Protein AF-A0A2V2FD39-F1 (afdb_monomer_lite)

Radius of gyration: 28.32 Å; chains: 1; bounding box: 74×67×82 Å

pLDDT: mean 80.87, std 24.79, range [27.5, 98.31]

Secondary structure (DSSP, 8-state):
----------------------------------------------------------S-EEEEEEEE-SSEEEEEEEEE-S-HHHHHHHHHHHHHHHHHHS--HHHHHHTT-EEEEEEEEEEEEE-SSEEEEEEEEEEEEE-TT--EEEEEEEEEEEEETTTTEEP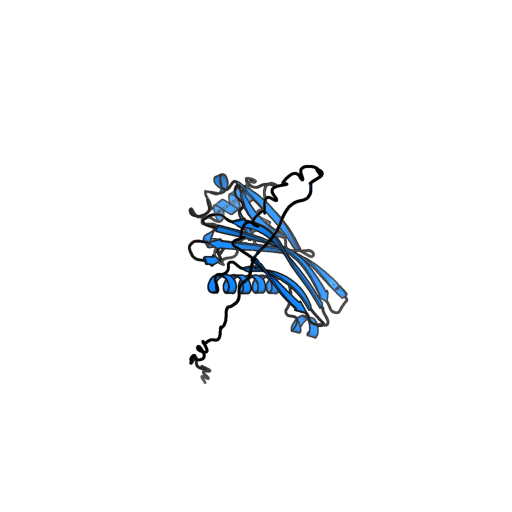PHHHHBS-HHHHHHHHHHT-SBS-PPPGGGGTT-BGGGTB--EEEE-SSEEEEEEEE-SSEEEEEEEEEETTTTTTTB-GGG-

Foldseek 3Di:
DDDDDDDDDDDDDDDDDDDDDDDDDDDDDDDDDDDDDDDDDDDDDPPPPPPPPPPPPPQWDWDWDFDDDPAETEIETFIGRPDPVLSVVSVVVVVVLVCVQDPDSVVCVVQQKHKYYYKYWDDWADDPFKTKTKIKDKMWIAGNVRDIQMEMRIAMWMATPVVSDTDAPVQWWVDVVVVLCCQQVFLWPPGHDDSVLCVQADVVVSRAFHWGDHPFWIKGWGWDDDSYIDIDIIIHGQVVCVVTTDPSRD

Sequence (250 aa):
MKKTIAFLLALALAAALCACKKRPAETSDSTPSGTVVTEPTAPATSDTSATTEVPAVRDYDIVQRTEKSAALDAAYGILALGDAKTDAALEAYADEMFASYVPNASSLADEGGSATYAAQLAEIYTDEKLVSASFVGIYTITNEDGRETRGEVYYTVNVDRASGRLLSGGDIVTDFDALAAALTGGSFKPGALRADDLAQYRPEYDMYPYFRFDKENFYVGINFPGVTETNAEYAISRADAADFLAEAYR

Structure (mmCIF, N/CA/C/O backbone):
data_AF-A0A2V2FD39-F1
#
_entry.id   AF-A0A2V2FD39-F1
#
loop_
_atom_site.group_PDB
_atom_site.id
_atom_site.type_symbol
_atom_site.label_atom_id
_atom_site.label_alt_id
_atom_site.label_comp_id
_atom_site.label_asym_id
_atom_site.label_entity_id
_atom_site.label_seq_id
_atom_site.pdbx_PDB_ins_code
_atom_site.Cartn_x
_atom_site.Cartn_y
_atom_site.Cartn_z
_atom_site.occupancy
_atom_site.B_iso_or_equiv
_atom_site.auth_seq_id
_atom_site.auth_comp_id
_atom_site.auth_asym_id
_atom_site.auth_atom_id
_atom_site.pdbx_PDB_model_num
ATOM 1 N N . MET A 1 1 ? -4.258 -41.928 -17.850 1.00 34.50 1 MET A N 1
ATOM 2 C CA . MET A 1 1 ? -3.168 -42.581 -17.092 1.00 34.50 1 MET A CA 1
ATOM 3 C C . MET A 1 1 ? -2.676 -41.601 -16.038 1.00 34.50 1 MET A C 1
ATOM 5 O O . MET A 1 1 ? -2.277 -40.506 -16.398 1.00 34.50 1 MET A O 1
ATOM 9 N N . LYS A 1 2 ? -2.811 -41.959 -14.756 1.00 31.52 2 LYS A N 1
ATOM 10 C CA . LYS A 1 2 ? -2.424 -41.154 -13.586 1.00 31.52 2 LYS A CA 1
ATOM 11 C C . LYS A 1 2 ? -0.909 -41.267 -13.368 1.00 31.52 2 LYS A C 1
ATOM 13 O O . LYS A 1 2 ? -0.405 -42.387 -13.400 1.00 31.52 2 LYS A O 1
ATOM 18 N N . LYS A 1 3 ? -0.206 -40.163 -13.102 1.00 36.84 3 LYS A N 1
ATOM 19 C CA . LYS A 1 3 ? 1.127 -40.191 -12.478 1.00 36.84 3 LYS A CA 1
ATOM 20 C C . LYS A 1 3 ? 1.193 -39.148 -11.366 1.00 36.84 3 LYS A C 1
ATOM 22 O O . LYS A 1 3 ? 1.266 -37.953 -11.606 1.00 36.84 3 LYS A O 1
ATOM 27 N N . THR A 1 4 ? 1.082 -39.675 -10.159 1.00 40.62 4 THR A N 1
ATOM 28 C CA . THR A 1 4 ? 1.326 -39.078 -8.848 1.00 40.62 4 THR A CA 1
ATOM 29 C C . THR A 1 4 ? 2.816 -38.810 -8.648 1.00 40.62 4 THR A C 1
ATOM 31 O O . THR A 1 4 ? 3.616 -39.720 -8.864 1.00 40.62 4 THR A O 1
ATOM 34 N N . ILE A 1 5 ? 3.179 -37.623 -8.161 1.00 43.75 5 ILE A N 1
ATOM 35 C CA . ILE A 1 5 ? 4.472 -37.384 -7.508 1.00 43.75 5 ILE A CA 1
ATOM 36 C C . ILE A 1 5 ? 4.172 -36.781 -6.139 1.00 43.75 5 ILE A C 1
ATOM 38 O O . ILE A 1 5 ? 3.793 -35.623 -6.018 1.00 43.75 5 ILE A O 1
ATOM 42 N N . ALA A 1 6 ? 4.298 -37.627 -5.123 1.00 38.31 6 ALA A N 1
ATOM 43 C CA . ALA A 1 6 ? 4.453 -37.248 -3.732 1.00 38.31 6 ALA A CA 1
ATOM 44 C C . ALA A 1 6 ? 5.929 -37.479 -3.397 1.00 38.31 6 ALA A C 1
ATOM 46 O O . ALA A 1 6 ? 6.437 -38.571 -3.662 1.00 38.31 6 ALA A O 1
ATOM 47 N N . PHE A 1 7 ? 6.614 -36.485 -2.836 1.00 34.47 7 PHE A N 1
ATOM 48 C CA . PHE A 1 7 ? 7.890 -36.715 -2.167 1.00 34.47 7 PHE A CA 1
ATOM 49 C C . PHE A 1 7 ? 7.832 -36.176 -0.744 1.00 34.47 7 PHE A C 1
ATOM 51 O O . PHE A 1 7 ? 7.273 -35.118 -0.472 1.00 34.47 7 PHE A O 1
ATOM 58 N N . LEU A 1 8 ? 8.313 -37.032 0.148 1.00 34.09 8 LEU A N 1
ATOM 59 C CA . LEU A 1 8 ? 8.013 -37.101 1.564 1.00 34.09 8 LEU A CA 1
ATOM 60 C C . LEU A 1 8 ? 8.844 -36.137 2.409 1.00 34.09 8 LEU A C 1
ATOM 62 O O . LEU A 1 8 ? 10.045 -35.973 2.223 1.00 34.09 8 LEU A O 1
ATOM 66 N N . LEU A 1 9 ? 8.144 -35.619 3.411 1.00 27.50 9 LEU A N 1
ATOM 67 C CA . LEU A 1 9 ? 8.585 -35.025 4.664 1.00 27.50 9 LEU A CA 1
ATOM 68 C C . LEU A 1 9 ? 9.159 -36.114 5.605 1.00 27.50 9 LEU A C 1
ATOM 70 O O . LEU A 1 9 ? 8.478 -37.123 5.788 1.00 27.50 9 LEU A O 1
ATOM 74 N N . ALA A 1 10 ? 10.348 -35.906 6.201 1.00 33.69 10 ALA A N 1
ATOM 75 C CA . ALA A 1 10 ? 10.899 -36.538 7.433 1.00 33.69 10 ALA A CA 1
ATOM 76 C C . ALA A 1 10 ? 12.444 -36.372 7.478 1.00 33.69 10 ALA A C 1
ATOM 78 O O . ALA A 1 10 ? 13.080 -36.558 6.452 1.00 33.69 10 ALA A O 1
ATOM 79 N N . LEU A 1 11 ? 13.171 -36.127 8.578 1.00 30.86 11 LEU A N 1
ATOM 80 C CA . LEU A 1 11 ? 12.887 -35.796 9.978 1.00 30.86 11 LEU A CA 1
ATOM 81 C C . LEU A 1 11 ? 14.243 -35.473 10.678 1.00 30.86 11 LEU A C 1
ATOM 83 O O . LEU A 1 11 ? 15.229 -36.155 10.424 1.00 30.86 11 LEU A O 1
ATOM 87 N N . ALA A 1 12 ? 14.217 -34.517 11.613 1.00 36.16 12 ALA A N 1
ATOM 88 C CA . ALA A 1 12 ? 14.935 -34.455 12.907 1.00 36.16 12 ALA A CA 1
ATOM 89 C C . ALA A 1 12 ? 16.482 -34.323 13.041 1.00 36.16 12 ALA A C 1
ATOM 91 O O . ALA A 1 12 ? 17.249 -35.247 12.802 1.00 36.16 12 ALA A O 1
ATOM 92 N N . LEU A 1 13 ? 16.872 -33.185 13.644 1.00 30.44 13 LEU A N 1
ATOM 93 C CA . LEU A 1 13 ? 17.401 -33.026 15.021 1.00 30.44 13 LEU A CA 1
ATOM 94 C C . LEU A 1 13 ? 18.649 -33.832 15.465 1.00 30.44 13 LEU A C 1
ATOM 96 O O . LEU A 1 13 ? 18.534 -35.013 15.767 1.00 30.44 13 LEU A O 1
ATOM 100 N N . ALA A 1 14 ? 19.784 -33.140 15.679 1.00 32.25 14 ALA A N 1
ATOM 101 C CA . ALA A 1 14 ? 20.634 -33.232 16.888 1.00 32.25 14 ALA A CA 1
ATOM 102 C C . ALA A 1 14 ? 21.967 -32.466 16.730 1.00 32.25 14 ALA A C 1
ATOM 104 O O . ALA A 1 14 ? 22.820 -32.885 15.957 1.00 32.25 14 ALA A O 1
ATOM 105 N N . ALA A 1 15 ? 22.174 -31.407 17.525 1.00 35.88 15 ALA A N 1
ATOM 106 C CA . ALA A 1 15 ? 23.461 -31.090 18.169 1.00 35.88 15 ALA A CA 1
ATOM 107 C C . ALA A 1 15 ? 23.294 -29.892 19.124 1.00 35.88 15 ALA A C 1
ATOM 109 O O . ALA A 1 15 ? 23.587 -28.748 18.789 1.00 35.88 15 ALA A O 1
ATOM 110 N N . ALA A 1 16 ? 22.829 -30.175 20.340 1.00 35.84 16 ALA A N 1
ATOM 111 C CA . ALA A 1 16 ? 23.127 -29.364 21.512 1.00 35.84 16 ALA A CA 1
ATOM 112 C C . ALA A 1 16 ? 24.155 -30.125 22.363 1.00 35.84 16 ALA A C 1
ATOM 114 O O . ALA A 1 16 ? 24.097 -31.353 22.418 1.00 35.84 16 ALA A O 1
ATOM 115 N N . LEU A 1 17 ? 25.010 -29.358 23.054 1.00 33.28 17 LEU A N 1
ATOM 116 C CA . LEU A 1 17 ? 26.002 -29.702 24.089 1.00 33.28 17 LEU A CA 1
ATOM 117 C C . LEU A 1 17 ? 27.470 -29.566 23.656 1.00 33.28 17 LEU A C 1
ATOM 119 O O . LEU A 1 17 ? 28.069 -30.476 23.096 1.00 33.28 17 LEU A O 1
ATOM 123 N N . CYS A 1 18 ? 28.083 -28.464 24.095 1.00 32.50 18 CYS A N 1
ATOM 124 C CA . CYS A 1 18 ? 29.354 -28.540 24.814 1.00 32.50 18 CYS A CA 1
ATOM 125 C C . CYS A 1 18 ? 29.494 -27.331 25.753 1.00 32.50 18 CYS A C 1
ATOM 127 O O . CYS A 1 18 ? 29.887 -26.239 25.355 1.00 32.50 18 CYS A O 1
ATOM 129 N N . ALA A 1 19 ? 29.147 -27.541 27.022 1.00 34.59 19 ALA A N 1
ATOM 130 C CA . ALA A 1 19 ? 29.575 -26.705 28.133 1.00 34.59 19 ALA A CA 1
ATOM 131 C C . ALA A 1 19 ? 30.773 -27.386 28.809 1.00 34.59 19 ALA A C 1
ATOM 133 O O . ALA A 1 19 ? 30.668 -28.565 29.137 1.00 34.59 19 ALA A O 1
ATOM 134 N N . CYS A 1 20 ? 31.867 -26.656 29.070 1.00 28.97 20 CYS A N 1
ATOM 135 C CA . CYS A 1 20 ? 32.445 -26.499 30.418 1.00 28.97 20 CYS A CA 1
ATOM 136 C C . CYS A 1 20 ? 33.874 -25.919 30.443 1.00 28.97 20 CYS A C 1
ATOM 138 O O . CYS A 1 20 ? 34.809 -26.497 29.904 1.00 28.97 20 CYS A O 1
ATOM 140 N N . LYS A 1 21 ? 34.000 -24.879 31.286 1.00 30.28 21 LYS A N 1
ATOM 141 C CA . LYS A 1 21 ? 35.083 -24.559 32.243 1.00 30.28 21 LYS A CA 1
ATOM 142 C C . LYS A 1 21 ? 36.510 -24.287 31.739 1.00 30.28 21 LYS A C 1
ATOM 144 O O . LYS A 1 21 ? 37.229 -25.204 31.361 1.00 30.28 21 LYS A O 1
ATOM 149 N N . LYS A 1 22 ? 37.011 -23.095 32.110 1.00 31.19 22 LYS A N 1
ATOM 150 C CA . LYS A 1 22 ? 38.005 -22.932 33.202 1.00 31.19 22 LYS A CA 1
ATOM 151 C C . LYS A 1 22 ? 38.197 -21.459 33.626 1.00 31.19 22 LYS A C 1
ATOM 153 O O . LYS A 1 22 ? 38.445 -20.600 32.795 1.00 31.19 22 LYS A O 1
ATOM 158 N N . ARG A 1 23 ? 38.150 -21.219 34.943 1.00 32.59 23 ARG A N 1
ATOM 159 C CA . ARG A 1 23 ? 38.867 -20.166 35.703 1.00 32.59 23 ARG A CA 1
ATOM 160 C C . ARG A 1 23 ? 39.826 -20.925 36.642 1.00 32.59 23 ARG A C 1
ATOM 162 O O . ARG A 1 23 ? 39.449 -22.033 37.042 1.00 32.59 23 ARG A O 1
ATOM 169 N N . PRO A 1 24 ? 41.057 -20.455 36.914 1.00 40.91 24 PRO A N 1
ATOM 170 C CA . PRO A 1 24 ? 41.361 -19.641 38.118 1.00 40.91 24 PRO A CA 1
ATOM 171 C C . PRO A 1 24 ? 42.500 -18.610 37.819 1.00 40.91 24 PRO A C 1
ATOM 173 O O . PRO A 1 24 ? 42.901 -18.518 36.667 1.00 40.91 24 PRO A O 1
ATOM 176 N N . ALA A 1 25 ? 43.065 -17.762 38.691 1.00 32.00 25 ALA A N 1
ATOM 177 C CA . ALA A 1 25 ? 43.201 -17.696 40.150 1.00 32.00 25 ALA A CA 1
ATOM 178 C C . ALA A 1 25 ? 43.489 -16.242 40.622 1.00 32.00 25 ALA A C 1
ATOM 180 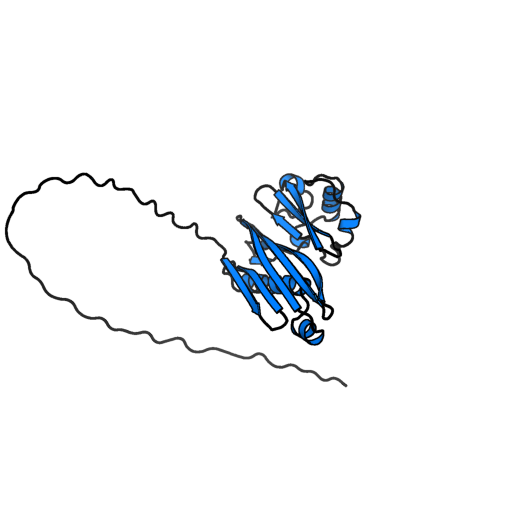O O . ALA A 1 25 ? 43.821 -15.378 39.814 1.00 32.00 25 ALA A O 1
ATOM 181 N N . GLU A 1 26 ? 43.367 -16.024 41.934 1.00 32.19 26 GLU A N 1
ATOM 182 C CA . GLU A 1 26 ? 43.638 -14.798 42.707 1.00 32.19 26 GLU A CA 1
ATOM 183 C C . GLU A 1 26 ? 45.098 -14.682 43.215 1.00 32.19 26 GLU A C 1
ATOM 185 O O . GLU A 1 26 ? 45.862 -15.643 43.122 1.00 32.19 26 GLU A O 1
ATOM 190 N N . THR A 1 27 ? 45.367 -13.548 43.895 1.00 29.61 27 THR A N 1
ATOM 191 C CA . THR A 1 27 ? 46.431 -13.191 44.882 1.00 29.61 27 THR A CA 1
ATOM 192 C C . THR A 1 27 ? 47.664 -12.468 44.297 1.00 29.61 27 THR A C 1
ATOM 194 O O . THR A 1 27 ? 48.084 -12.785 43.193 1.00 29.61 27 THR A O 1
ATOM 197 N N . SER A 1 28 ? 48.246 -11.406 44.885 1.00 30.94 28 SER A N 1
ATOM 198 C CA . SER A 1 28 ? 48.369 -10.995 46.298 1.00 30.94 28 SER A CA 1
ATOM 199 C C . SER A 1 28 ? 48.549 -9.474 46.507 1.00 30.94 28 SER A C 1
ATOM 201 O O . SER A 1 28 ? 49.078 -8.770 45.651 1.00 30.94 28 SER A O 1
ATOM 203 N N . ASP A 1 29 ? 48.133 -9.052 47.707 1.00 29.34 29 ASP A N 1
ATOM 204 C CA . ASP A 1 29 ? 48.573 -7.981 48.623 1.00 29.34 29 ASP A CA 1
ATOM 205 C C . ASP A 1 29 ? 49.712 -7.013 48.252 1.00 29.34 29 ASP A C 1
ATOM 207 O O . ASP A 1 29 ? 50.803 -7.432 47.865 1.00 29.34 29 ASP A O 1
ATOM 211 N N . SER A 1 30 ? 49.537 -5.730 48.616 1.00 31.94 30 SER A N 1
ATOM 212 C CA . SER A 1 30 ? 50.2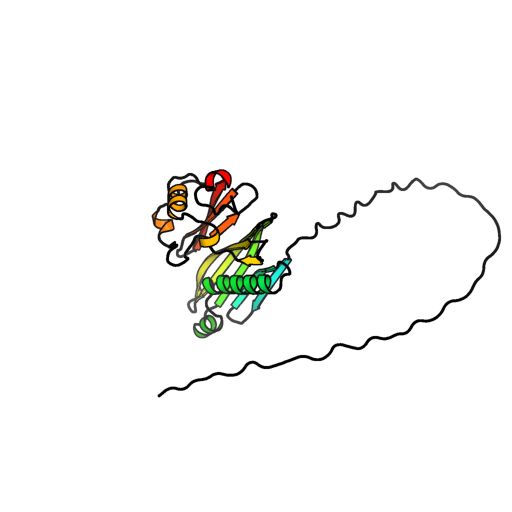55 -5.066 49.739 1.00 31.94 30 SER A CA 1
ATOM 213 C C . SER A 1 30 ? 50.142 -3.526 49.673 1.00 31.94 30 SER A C 1
ATOM 215 O O . SER A 1 30 ? 50.506 -2.895 48.688 1.00 31.94 30 SER A O 1
ATOM 217 N N . THR A 1 31 ? 49.705 -2.901 50.766 1.00 34.53 31 THR A N 1
ATOM 218 C CA . THR A 1 31 ? 49.947 -1.485 51.161 1.00 34.53 31 THR A CA 1
ATOM 219 C C . THR A 1 31 ? 50.755 -1.564 52.481 1.00 34.53 31 THR A C 1
ATOM 221 O O . THR A 1 31 ? 50.628 -2.617 53.115 1.00 34.53 31 THR A O 1
ATOM 224 N N . PRO A 1 32 ? 51.540 -0.568 52.983 1.00 47.81 32 PRO A N 1
ATOM 225 C CA . PRO A 1 32 ? 51.321 0.888 52.869 1.00 47.81 32 PRO A CA 1
ATOM 226 C C . PRO A 1 32 ? 52.575 1.813 52.893 1.00 47.81 32 PRO A C 1
ATOM 228 O O . PRO A 1 32 ? 53.690 1.362 53.137 1.00 47.81 32 PRO A O 1
ATOM 231 N N . SER A 1 33 ? 52.380 3.136 52.718 1.00 32.47 33 SER A N 1
ATOM 232 C CA . SER A 1 33 ? 52.857 4.223 53.624 1.00 32.47 33 SER A CA 1
ATOM 233 C C . SER A 1 33 ? 52.988 5.602 52.943 1.00 32.47 33 SER A C 1
ATOM 235 O O . SER A 1 33 ? 53.640 5.720 51.915 1.00 32.47 33 SER A O 1
ATOM 237 N N . GLY A 1 34 ? 52.493 6.657 53.614 1.00 29.08 34 GLY A N 1
ATOM 238 C CA . GLY A 1 34 ? 53.307 7.859 53.887 1.00 29.08 34 GLY A CA 1
ATOM 239 C C . GLY A 1 34 ? 53.122 9.158 53.075 1.00 29.08 34 GLY A C 1
ATOM 240 O O . GLY A 1 34 ? 53.956 9.468 52.241 1.00 29.08 34 GLY A O 1
ATOM 241 N N . THR A 1 35 ? 52.130 9.968 53.473 1.00 31.11 35 THR A N 1
ATOM 242 C CA . THR A 1 35 ? 52.217 11.425 53.785 1.00 31.11 35 THR A CA 1
ATOM 243 C C . THR A 1 35 ? 52.463 12.500 52.689 1.00 31.11 35 THR A C 1
ATOM 245 O O . THR A 1 35 ? 53.582 12.710 52.246 1.00 31.11 35 THR A O 1
ATOM 248 N N . VAL A 1 36 ? 51.383 13.268 52.422 1.00 33.38 36 VAL A N 1
ATOM 249 C CA . VAL A 1 36 ? 51.203 14.745 52.247 1.00 33.38 36 VAL A CA 1
ATOM 250 C C . VAL A 1 36 ? 52.188 15.543 51.375 1.00 33.38 36 VAL A C 1
ATOM 252 O O . VAL A 1 36 ? 53.346 15.630 51.742 1.00 33.38 36 VAL A O 1
ATOM 255 N N . VAL A 1 37 ? 51.673 16.287 50.370 1.00 31.50 37 VAL A N 1
ATOM 256 C CA . VAL A 1 37 ? 51.925 17.737 50.121 1.00 31.50 37 VAL A CA 1
ATOM 257 C C . VAL A 1 37 ? 50.928 18.305 49.074 1.00 31.50 37 VAL A C 1
ATOM 259 O O . VAL A 1 37 ? 50.885 17.861 47.934 1.00 31.50 37 VAL A O 1
ATOM 262 N N . THR A 1 38 ? 50.131 19.275 49.547 1.00 32.22 38 THR A N 1
ATOM 263 C CA . THR A 1 38 ? 49.417 20.421 48.922 1.00 32.22 38 THR A CA 1
ATOM 264 C C . THR A 1 38 ? 48.796 20.361 47.517 1.00 32.22 38 THR A C 1
ATOM 266 O O . THR A 1 38 ? 49.476 20.252 46.501 1.00 32.22 38 THR A O 1
ATOM 269 N N . GLU A 1 39 ? 47.494 20.659 47.502 1.00 35.16 39 GLU A N 1
ATOM 270 C CA . GLU A 1 39 ? 46.684 21.160 46.384 1.00 35.16 39 GLU A CA 1
ATOM 271 C C . GLU A 1 39 ? 47.144 22.561 45.913 1.00 35.16 39 GLU A C 1
ATOM 273 O O . GLU A 1 39 ? 47.624 23.363 46.723 1.00 35.16 39 GLU A O 1
ATOM 278 N N . PRO A 1 40 ? 46.940 22.895 44.627 1.00 42.00 40 PRO A N 1
ATOM 279 C CA . PRO A 1 40 ? 46.113 24.066 44.350 1.00 42.00 40 PRO A CA 1
ATOM 280 C C . PRO A 1 40 ? 45.005 23.796 43.320 1.00 42.00 40 PRO A C 1
ATOM 282 O O . PRO A 1 40 ? 45.184 23.119 42.310 1.00 42.00 40 PRO A O 1
ATOM 285 N N . THR A 1 41 ? 43.862 24.394 43.633 1.00 41.19 41 THR A N 1
ATOM 286 C CA . THR A 1 41 ? 42.570 24.440 42.949 1.00 41.19 41 THR A CA 1
ATOM 287 C C . THR A 1 41 ? 42.629 24.552 41.419 1.00 41.19 41 THR A C 1
ATOM 289 O O . THR A 1 41 ? 43.258 25.458 40.872 1.00 41.19 41 THR A O 1
ATOM 292 N N . ALA A 1 42 ? 41.839 23.711 40.744 1.00 38.34 42 ALA A N 1
ATOM 293 C CA . ALA A 1 42 ? 41.375 23.897 39.368 1.00 38.34 42 ALA A CA 1
ATOM 294 C C . ALA A 1 42 ? 39.833 23.771 39.335 1.00 38.34 42 ALA A C 1
ATOM 296 O O . ALA A 1 42 ? 39.265 23.085 40.187 1.00 38.34 42 ALA A O 1
ATOM 297 N N . PRO A 1 43 ? 39.136 24.491 38.438 1.00 39.69 43 PRO A N 1
ATOM 298 C CA . PRO A 1 43 ? 37.730 24.845 38.611 1.00 39.69 43 PRO A CA 1
ATOM 299 C C . PRO A 1 43 ? 36.783 23.653 38.451 1.00 39.69 43 PRO A C 1
ATOM 301 O O . PRO A 1 43 ? 37.055 22.717 37.700 1.00 39.69 43 PRO A O 1
ATOM 304 N N . ALA A 1 44 ? 35.645 23.744 39.147 1.00 39.06 44 ALA A N 1
ATOM 305 C CA . ALA A 1 44 ? 34.528 22.813 39.076 1.00 39.06 44 ALA A CA 1
ATOM 306 C C . ALA A 1 44 ? 34.153 22.519 37.617 1.00 39.06 44 ALA A C 1
ATOM 308 O O . ALA A 1 44 ? 33.627 23.376 36.904 1.00 39.06 44 ALA A O 1
ATOM 309 N N . THR A 1 45 ? 34.440 21.298 37.181 1.00 34.44 45 THR A N 1
ATOM 310 C CA . THR A 1 45 ? 33.884 20.739 35.955 1.00 34.44 45 THR A CA 1
ATOM 311 C C . THR A 1 45 ? 32.408 20.511 36.230 1.00 34.44 45 THR A C 1
ATOM 313 O O . THR A 1 45 ? 32.035 19.776 37.138 1.00 34.44 45 THR A O 1
ATOM 316 N N . SER A 1 46 ? 31.559 21.237 35.510 1.00 40.28 46 SER A N 1
ATOM 317 C CA . SER A 1 46 ? 30.121 21.028 35.542 1.00 40.28 46 SER A CA 1
ATOM 318 C C . SER A 1 46 ? 29.835 19.596 35.105 1.00 40.28 46 SER A C 1
ATOM 320 O O . SER A 1 46 ? 30.116 19.242 33.958 1.00 40.28 46 SER A O 1
ATOM 322 N N . ASP A 1 47 ? 29.276 18.794 36.011 1.00 34.47 47 ASP A N 1
ATOM 323 C CA . ASP A 1 47 ? 28.659 17.513 35.689 1.00 34.47 47 ASP A CA 1
ATOM 324 C C . ASP A 1 47 ? 27.492 17.781 34.736 1.00 34.47 47 ASP A C 1
ATOM 326 O O . ASP A 1 47 ? 26.343 17.992 35.127 1.00 34.47 47 ASP A O 1
ATOM 330 N N . THR A 1 48 ? 27.807 17.817 33.444 1.00 39.88 48 THR A N 1
ATOM 331 C CA . THR A 1 48 ? 26.807 17.653 32.402 1.00 39.88 48 THR A CA 1
ATOM 332 C C . THR A 1 48 ? 26.369 16.209 32.533 1.00 39.88 48 THR A C 1
ATOM 334 O O . THR A 1 48 ? 27.048 15.298 32.065 1.00 39.88 48 THR A O 1
ATOM 337 N N . SER A 1 49 ? 25.272 16.000 33.260 1.00 41.66 49 SER A N 1
ATOM 338 C CA . SER A 1 49 ? 24.562 14.731 33.259 1.00 41.66 49 SER A CA 1
ATOM 339 C C . SER A 1 49 ? 24.222 14.436 31.805 1.00 41.66 49 SER A C 1
ATOM 341 O O . SER A 1 49 ? 23.322 15.047 31.235 1.00 41.66 49 SER A O 1
ATOM 343 N N . ALA A 1 50 ? 25.012 13.565 31.181 1.00 42.84 50 ALA A N 1
ATOM 344 C CA . ALA A 1 50 ? 24.681 12.987 29.901 1.00 42.84 50 ALA A CA 1
ATOM 345 C C . ALA A 1 50 ? 23.419 12.164 30.142 1.00 42.84 50 ALA A C 1
ATOM 347 O O . ALA A 1 50 ? 23.479 11.037 30.639 1.00 42.84 50 ALA A O 1
ATOM 348 N N . THR A 1 51 ? 22.265 12.761 29.856 1.00 43.31 51 THR A N 1
ATOM 349 C CA . THR A 1 51 ? 21.029 12.018 29.681 1.00 43.31 51 THR A CA 1
ATOM 350 C C . THR A 1 51 ? 21.327 11.040 28.558 1.00 43.31 51 THR A C 1
ATOM 352 O O . THR A 1 51 ? 21.409 11.414 27.392 1.00 43.31 51 THR A O 1
ATOM 355 N N . THR A 1 52 ? 21.624 9.797 28.923 1.00 43.34 52 THR A N 1
ATOM 356 C CA . THR A 1 52 ? 21.707 8.722 27.949 1.00 43.34 52 THR A CA 1
ATOM 357 C C . THR A 1 52 ? 20.268 8.531 27.509 1.00 43.34 52 THR A C 1
ATOM 359 O O . THR A 1 52 ? 19.478 7.932 28.237 1.00 43.34 52 THR A O 1
ATOM 362 N N . GLU A 1 53 ? 19.893 9.148 26.389 1.00 41.59 53 GLU A N 1
ATOM 363 C CA . GLU A 1 53 ? 18.670 8.796 25.686 1.00 41.59 53 GLU A CA 1
ATOM 364 C C . GLU A 1 53 ? 18.811 7.316 25.352 1.00 41.59 53 GLU A C 1
ATOM 366 O O . GLU A 1 53 ? 19.527 6.930 24.430 1.00 41.59 53 GLU A O 1
ATOM 371 N N . VAL A 1 54 ? 18.213 6.466 26.187 1.00 42.03 54 VAL A N 1
ATOM 372 C CA . VAL A 1 54 ? 17.984 5.072 25.838 1.00 42.03 54 VAL A CA 1
ATOM 373 C C . VAL A 1 54 ? 17.165 5.146 24.554 1.00 42.03 54 VAL A C 1
ATOM 375 O O . VAL A 1 54 ? 16.062 5.701 24.606 1.00 42.03 54 VAL A O 1
ATOM 378 N N . PRO A 1 55 ? 17.682 4.674 23.403 1.00 48.09 55 PRO A N 1
ATOM 379 C CA . PRO A 1 55 ? 16.893 4.648 22.187 1.00 48.09 55 PRO A CA 1
ATOM 380 C C . PRO A 1 55 ? 15.610 3.906 22.529 1.00 48.09 55 PRO A C 1
ATOM 382 O O . PRO A 1 55 ? 15.681 2.801 23.075 1.00 48.09 55 PRO A O 1
ATOM 385 N N . ALA A 1 56 ? 14.454 4.529 22.291 1.00 50.75 56 ALA A N 1
ATOM 386 C CA . ALA A 1 56 ? 13.186 3.835 22.431 1.00 50.75 56 ALA A CA 1
ATOM 387 C C . ALA A 1 56 ? 13.321 2.520 21.659 1.00 50.75 56 ALA A C 1
ATOM 389 O O . ALA A 1 56 ? 13.638 2.540 20.467 1.00 50.75 56 ALA A O 1
ATOM 390 N N . VAL A 1 57 ? 13.197 1.393 22.364 1.00 56.91 57 VAL A N 1
ATOM 391 C CA . VAL A 1 57 ? 13.272 0.075 21.740 1.00 56.91 57 VAL A CA 1
ATOM 392 C C . VAL A 1 57 ? 12.120 0.036 20.753 1.00 56.91 57 VAL A C 1
ATOM 394 O O . VAL A 1 57 ? 10.959 0.014 21.158 1.00 56.91 57 VAL A O 1
ATOM 397 N N . ARG A 1 58 ? 12.445 0.133 19.464 1.00 72.31 58 ARG A N 1
ATOM 398 C CA . ARG A 1 58 ? 11.457 -0.029 18.406 1.00 72.31 58 ARG A CA 1
ATOM 399 C C . ARG A 1 58 ? 11.018 -1.483 18.450 1.00 72.31 58 ARG A C 1
ATOM 401 O O . ARG A 1 58 ? 11.854 -2.380 18.519 1.00 72.31 58 ARG A O 1
ATOM 408 N N . ASP A 1 59 ? 9.713 -1.698 18.448 1.00 86.38 59 ASP A N 1
ATOM 409 C CA . ASP A 1 59 ? 9.089 -3.020 18.403 1.00 86.38 59 ASP A CA 1
ATOM 410 C C . ASP A 1 59 ? 9.058 -3.605 16.982 1.00 86.38 59 ASP A C 1
ATOM 412 O O . ASP A 1 59 ? 8.352 -4.574 16.721 1.00 86.38 59 ASP A O 1
ATOM 416 N N . TYR A 1 60 ? 9.840 -3.019 16.076 1.00 92.94 60 TYR A N 1
ATOM 417 C CA . TYR A 1 60 ? 10.006 -3.442 14.700 1.00 92.94 60 TYR A CA 1
ATOM 418 C C . TYR A 1 60 ? 11.420 -3.120 14.199 1.00 92.94 60 TYR A C 1
ATOM 420 O O . TYR A 1 60 ? 12.096 -2.221 14.713 1.00 92.94 60 TYR A O 1
ATOM 428 N N . ASP A 1 61 ? 11.821 -3.817 13.144 1.00 95.62 61 ASP A N 1
ATOM 429 C CA . ASP A 1 61 ? 12.987 -3.524 12.317 1.00 95.62 61 ASP A CA 1
ATOM 430 C C . ASP A 1 61 ? 12.576 -3.476 10.835 1.00 95.62 61 ASP A C 1
ATOM 432 O O . ASP A 1 61 ? 11.489 -3.927 10.464 1.00 95.62 61 ASP A O 1
ATOM 436 N N . ILE A 1 62 ? 13.438 -2.913 9.987 1.00 96.44 62 ILE A N 1
ATOM 437 C CA . ILE A 1 62 ? 13.288 -2.939 8.531 1.00 96.44 62 ILE A CA 1
ATOM 438 C C . ILE A 1 62 ? 14.457 -3.715 7.939 1.00 96.44 62 ILE A C 1
ATOM 440 O O . ILE A 1 62 ? 15.577 -3.214 7.831 1.00 96.44 62 ILE A O 1
ATOM 444 N N . VAL A 1 63 ? 14.178 -4.943 7.514 1.00 96.62 63 VAL A N 1
ATOM 445 C CA . VAL A 1 63 ? 15.157 -5.791 6.840 1.00 96.62 63 VAL A CA 1
ATOM 446 C C . VAL A 1 63 ? 15.229 -5.376 5.379 1.00 96.62 63 VAL A C 1
ATOM 448 O O . VAL A 1 63 ? 14.226 -5.376 4.671 1.00 96.62 63 VAL A O 1
ATOM 451 N N . GLN A 1 64 ? 16.420 -5.021 4.908 1.00 96.75 64 GLN A N 1
ATOM 452 C CA . GLN A 1 64 ? 16.620 -4.700 3.502 1.00 96.75 64 GLN A CA 1
ATOM 453 C C . GLN A 1 64 ? 16.857 -5.978 2.691 1.00 96.75 64 GLN A C 1
ATOM 455 O O . GLN A 1 64 ? 17.803 -6.726 2.951 1.00 96.75 64 GLN A O 1
ATOM 460 N N . ARG A 1 65 ? 16.046 -6.189 1.656 1.00 96.38 65 ARG A N 1
ATOM 461 C CA . ARG A 1 65 ? 16.274 -7.185 0.611 1.00 96.38 65 ARG A CA 1
ATOM 462 C C . ARG A 1 65 ? 16.905 -6.522 -0.604 1.00 96.38 65 ARG A C 1
ATOM 464 O O . ARG A 1 65 ? 16.554 -5.402 -0.968 1.00 96.38 65 ARG A O 1
ATOM 471 N N . THR A 1 66 ? 17.860 -7.216 -1.217 1.00 96.19 66 THR A N 1
ATOM 472 C CA . THR A 1 66 ? 18.477 -6.792 -2.476 1.00 96.19 66 THR A CA 1
ATOM 473 C C . THR A 1 66 ? 18.519 -7.961 -3.446 1.00 96.19 66 THR A C 1
ATOM 475 O O . THR A 1 66 ? 18.866 -9.076 -3.055 1.00 96.19 66 THR A O 1
ATOM 478 N N . GLU A 1 67 ? 18.188 -7.700 -4.705 1.00 94.31 67 GLU A N 1
ATOM 479 C CA . GLU A 1 67 ? 18.303 -8.657 -5.803 1.00 94.31 67 GLU A CA 1
ATOM 480 C C . GLU A 1 67 ? 19.070 -7.999 -6.942 1.00 94.31 67 GLU A C 1
ATOM 482 O O . GLU A 1 67 ? 18.702 -6.925 -7.416 1.00 94.31 67 GLU A O 1
ATOM 487 N N . LYS A 1 68 ? 20.168 -8.630 -7.371 1.00 94.44 68 LYS A N 1
ATOM 488 C CA . LYS A 1 68 ? 21.056 -8.061 -8.385 1.00 94.44 68 LYS A CA 1
ATOM 489 C C . LYS A 1 68 ? 21.436 -9.096 -9.432 1.00 94.44 68 LYS A C 1
ATOM 491 O O . LYS A 1 68 ? 21.994 -10.145 -9.114 1.00 94.44 68 LYS A O 1
ATOM 496 N N . SER A 1 69 ? 21.168 -8.773 -10.690 1.00 94.44 69 SER A N 1
ATOM 497 C CA . SER A 1 69 ? 21.566 -9.537 -11.872 1.00 94.44 69 SER A CA 1
ATOM 498 C C . SER A 1 69 ? 21.928 -8.588 -13.022 1.00 94.44 69 SER A C 1
ATOM 500 O O . SER A 1 69 ? 21.951 -7.372 -12.846 1.00 94.44 69 SER A O 1
ATOM 502 N N . ALA A 1 70 ? 22.222 -9.125 -14.209 1.00 92.31 70 ALA A N 1
ATOM 503 C CA . ALA A 1 70 ? 22.441 -8.295 -15.396 1.00 92.31 70 ALA A CA 1
ATOM 504 C C . ALA A 1 70 ? 21.170 -7.543 -15.843 1.00 92.31 70 ALA A C 1
ATOM 506 O O . ALA A 1 70 ? 21.283 -6.457 -16.401 1.00 92.31 70 ALA A O 1
ATOM 507 N N . ALA A 1 71 ? 19.988 -8.112 -15.586 1.00 95.00 71 ALA A N 1
ATOM 508 C CA . ALA A 1 71 ? 18.695 -7.571 -16.007 1.00 95.00 71 ALA A CA 1
ATOM 509 C C . ALA A 1 71 ? 17.887 -6.952 -14.850 1.00 95.00 71 ALA A C 1
ATOM 511 O O . ALA A 1 71 ? 16.801 -6.433 -15.080 1.00 95.00 71 ALA A O 1
ATOM 512 N N . LEU A 1 72 ? 18.380 -7.002 -13.607 1.00 97.44 72 LEU A N 1
ATOM 513 C CA . LEU A 1 72 ? 17.637 -6.544 -12.429 1.00 97.44 72 LEU A CA 1
ATOM 514 C C . LEU A 1 72 ? 18.557 -5.882 -11.400 1.00 97.44 72 LEU A C 1
ATOM 516 O O . LEU A 1 72 ? 19.562 -6.476 -11.008 1.00 97.44 72 LEU A O 1
ATOM 520 N N . ASP A 1 73 ? 18.168 -4.703 -10.917 1.00 97.56 73 ASP A N 1
ATOM 521 C CA . ASP A 1 73 ? 18.733 -4.058 -9.725 1.00 97.56 73 ASP A CA 1
ATOM 522 C C . ASP A 1 73 ? 17.592 -3.637 -8.787 1.00 97.56 73 ASP A C 1
ATOM 524 O O . ASP A 1 73 ? 16.931 -2.619 -9.004 1.00 97.56 73 ASP A O 1
ATOM 528 N N . ALA A 1 74 ? 17.318 -4.449 -7.766 1.00 97.75 74 ALA A N 1
ATOM 529 C CA . ALA A 1 74 ? 16.224 -4.228 -6.829 1.00 97.75 74 ALA A CA 1
ATOM 530 C C . ALA A 1 74 ? 16.723 -4.097 -5.388 1.00 97.75 74 ALA A C 1
ATOM 532 O O . ALA A 1 74 ? 17.595 -4.847 -4.942 1.00 97.75 74 ALA A O 1
ATOM 533 N N . ALA A 1 75 ? 16.136 -3.163 -4.643 1.00 97.81 75 ALA A N 1
ATOM 534 C CA . ALA A 1 75 ? 16.370 -2.978 -3.218 1.00 97.81 75 ALA A CA 1
ATOM 535 C C . ALA A 1 75 ? 15.079 -2.548 -2.513 1.00 97.81 75 ALA A C 1
ATOM 537 O O . ALA A 1 75 ? 14.542 -1.482 -2.806 1.00 97.81 75 ALA A O 1
ATOM 538 N N . TYR A 1 76 ? 14.588 -3.338 -1.561 1.00 97.94 76 TYR A N 1
ATOM 539 C CA . TYR A 1 76 ? 13.353 -3.009 -0.852 1.00 97.94 76 TYR A CA 1
ATOM 540 C C . TYR A 1 76 ? 13.370 -3.375 0.626 1.00 97.94 76 TYR A C 1
ATOM 542 O O . TYR A 1 76 ? 14.031 -4.325 1.041 1.00 97.94 76 TYR A O 1
ATOM 550 N N . GLY A 1 77 ? 12.681 -2.567 1.430 1.00 97.38 77 GLY A N 1
ATOM 551 C CA . GLY A 1 77 ? 12.508 -2.801 2.860 1.00 97.38 77 GLY A CA 1
ATOM 552 C C . GLY A 1 77 ? 11.384 -3.793 3.149 1.00 97.38 77 GLY A C 1
ATOM 553 O O . GLY A 1 77 ? 10.356 -3.777 2.482 1.00 97.38 77 GLY A O 1
ATOM 554 N N . ILE A 1 78 ? 11.578 -4.614 4.176 1.00 97.94 78 ILE A N 1
ATOM 555 C CA . ILE A 1 78 ? 10.610 -5.582 4.693 1.00 97.94 78 ILE A CA 1
ATOM 556 C C . ILE A 1 78 ? 10.418 -5.292 6.178 1.00 97.94 78 ILE A C 1
ATOM 558 O O . ILE A 1 78 ? 11.395 -5.188 6.922 1.00 97.94 78 ILE A O 1
ATOM 562 N N . LEU A 1 79 ? 9.167 -5.153 6.615 1.00 97.56 79 LEU A N 1
ATOM 563 C CA . LEU A 1 79 ? 8.850 -5.009 8.033 1.00 97.56 79 LEU A CA 1
ATOM 564 C C . LEU A 1 79 ? 9.139 -6.324 8.769 1.00 97.56 79 LEU A C 1
ATOM 566 O O . LEU A 1 79 ? 8.643 -7.371 8.365 1.00 97.56 79 LEU A O 1
ATOM 570 N N . ALA A 1 80 ? 9.896 -6.254 9.861 1.00 96.62 80 ALA A N 1
ATOM 571 C CA . ALA A 1 80 ? 10.132 -7.373 10.765 1.00 96.62 80 ALA A CA 1
ATOM 572 C C . ALA A 1 80 ? 9.660 -7.005 12.174 1.00 96.62 80 ALA A C 1
ATOM 574 O O . ALA A 1 80 ? 10.039 -5.968 12.714 1.00 96.62 80 ALA A O 1
ATOM 575 N N . LEU A 1 81 ? 8.830 -7.857 12.768 1.00 95.56 81 LEU A N 1
ATOM 576 C CA . LEU A 1 81 ? 8.234 -7.686 14.095 1.00 95.56 81 LEU A CA 1
ATOM 577 C C . LEU A 1 81 ? 8.828 -8.655 15.130 1.00 95.56 81 LEU A C 1
ATOM 579 O O . LEU A 1 81 ? 8.482 -8.592 16.309 1.00 95.56 81 LEU A O 1
ATOM 583 N N . GLY A 1 82 ? 9.734 -9.545 14.709 1.00 93.62 82 GLY A N 1
ATOM 584 C CA . GLY A 1 82 ? 10.463 -10.462 15.584 1.00 93.62 82 GLY A CA 1
ATOM 585 C C . GLY A 1 82 ? 9.708 -11.751 15.917 1.00 93.62 82 GLY A C 1
ATOM 586 O O . GLY A 1 82 ? 10.220 -12.575 16.679 1.00 93.62 82 GLY A O 1
ATOM 587 N N . ASP A 1 83 ? 8.516 -11.951 15.348 1.00 95.00 83 ASP A N 1
ATOM 588 C CA . ASP A 1 83 ? 7.804 -13.227 15.374 1.00 95.00 83 ASP A CA 1
ATOM 589 C C . ASP A 1 83 ? 8.023 -13.968 14.054 1.00 95.00 83 ASP A C 1
ATOM 591 O O . ASP A 1 83 ? 7.610 -13.509 12.995 1.00 95.00 83 ASP A O 1
ATOM 595 N N . ALA A 1 84 ? 8.615 -15.160 14.114 1.00 95.88 84 ALA A N 1
ATOM 596 C CA . ALA A 1 84 ? 9.053 -15.881 12.919 1.00 95.88 84 ALA A CA 1
ATOM 597 C C . ALA A 1 84 ? 7.921 -16.205 11.926 1.00 95.88 84 ALA A C 1
ATOM 599 O O . ALA A 1 84 ? 8.165 -16.283 10.724 1.00 95.88 84 ALA A O 1
ATOM 600 N N . LYS A 1 85 ? 6.690 -16.428 12.406 1.00 96.38 85 LYS A N 1
ATOM 601 C CA . LYS A 1 85 ? 5.552 -16.724 11.526 1.00 96.38 85 LYS A CA 1
ATOM 602 C C . LYS A 1 85 ? 5.046 -15.450 10.851 1.00 96.38 85 LYS A C 1
ATOM 604 O O . LYS A 1 85 ? 4.745 -15.477 9.660 1.00 96.38 85 LYS A O 1
ATOM 609 N N . THR A 1 86 ? 4.944 -14.372 11.617 1.00 97.12 86 THR A N 1
ATOM 610 C CA . THR A 1 86 ? 4.532 -13.051 11.137 1.00 97.12 86 THR A CA 1
ATOM 611 C C . THR A 1 86 ? 5.550 -12.505 10.140 1.00 97.12 86 THR A C 1
ATOM 613 O O . THR A 1 86 ? 5.177 -12.124 9.037 1.00 97.12 86 THR A O 1
ATOM 616 N N . ASP A 1 87 ? 6.838 -12.568 10.477 1.00 97.75 87 ASP A N 1
ATOM 617 C CA . ASP A 1 87 ? 7.939 -12.085 9.641 1.00 97.75 87 ASP A CA 1
ATOM 618 C C . ASP A 1 87 ? 7.999 -12.835 8.304 1.00 97.75 87 ASP A C 1
ATOM 620 O O . ASP A 1 87 ? 8.150 -12.212 7.259 1.00 97.75 87 ASP A O 1
ATOM 624 N N . ALA A 1 88 ? 7.776 -14.155 8.302 1.00 97.69 88 ALA A N 1
ATOM 625 C CA . ALA A 1 88 ? 7.697 -14.927 7.060 1.00 97.69 88 ALA A CA 1
ATOM 626 C C . ALA A 1 88 ? 6.506 -14.516 6.172 1.00 97.69 88 ALA A C 1
ATOM 628 O O . ALA A 1 88 ? 6.608 -14.552 4.947 1.00 97.69 88 ALA A O 1
ATOM 629 N N . ALA A 1 89 ? 5.372 -14.130 6.768 1.00 97.94 89 ALA A N 1
ATOM 630 C CA . ALA A 1 89 ? 4.223 -13.625 6.015 1.00 97.94 89 ALA A CA 1
ATOM 631 C C . ALA A 1 89 ? 4.481 -12.217 5.454 1.00 97.94 89 ALA A C 1
ATOM 633 O O . ALA A 1 89 ? 4.092 -11.930 4.325 1.00 97.94 89 ALA A O 1
ATOM 634 N N . LEU A 1 90 ? 5.160 -11.360 6.221 1.00 98.31 90 LEU A N 1
ATOM 635 C CA . LEU A 1 90 ? 5.564 -10.020 5.793 1.00 98.31 90 LEU A CA 1
ATOM 636 C C . LEU A 1 90 ? 6.590 -10.069 4.657 1.00 98.31 90 LEU A C 1
ATOM 638 O O . LEU A 1 90 ? 6.478 -9.308 3.700 1.00 98.31 90 LEU A O 1
ATOM 642 N N . GLU A 1 91 ? 7.543 -10.996 4.734 1.00 98.00 91 GLU A N 1
ATOM 643 C CA . GLU A 1 91 ? 8.508 -11.269 3.671 1.00 98.00 91 GLU A CA 1
ATOM 644 C C . GLU A 1 91 ? 7.808 -11.722 2.384 1.00 98.00 91 GLU A C 1
ATOM 646 O O . GLU A 1 91 ? 8.012 -11.119 1.334 1.00 98.00 91 GLU A O 1
ATOM 651 N N . ALA A 1 92 ? 6.921 -12.718 2.474 1.00 97.94 92 ALA A N 1
ATOM 652 C CA . ALA A 1 92 ? 6.177 -13.211 1.316 1.00 97.94 92 ALA A CA 1
ATOM 653 C C . ALA A 1 92 ? 5.306 -12.122 0.669 1.00 97.94 92 ALA A C 1
ATOM 655 O O . ALA A 1 92 ? 5.227 -12.045 -0.554 1.00 97.94 92 ALA A O 1
ATOM 656 N N . TYR A 1 93 ? 4.680 -11.264 1.477 1.00 97.69 93 TYR A N 1
ATOM 657 C CA . TYR A 1 93 ? 3.882 -10.152 0.971 1.00 97.69 93 TYR A CA 1
ATOM 658 C C . TYR A 1 93 ? 4.744 -9.073 0.302 1.00 97.69 93 TYR A C 1
ATOM 660 O O . TYR A 1 93 ? 4.377 -8.568 -0.755 1.00 97.69 93 TYR A O 1
ATOM 668 N N . ALA A 1 94 ? 5.914 -8.741 0.858 1.00 97.62 94 ALA A N 1
ATOM 669 C CA . ALA A 1 94 ? 6.845 -7.812 0.215 1.00 97.62 94 ALA A CA 1
ATOM 670 C C . ALA A 1 94 ? 7.350 -8.348 -1.138 1.00 97.62 94 ALA A C 1
ATOM 672 O O . ALA A 1 94 ? 7.444 -7.582 -2.100 1.00 97.62 94 ALA A O 1
ATOM 673 N N . ASP A 1 95 ? 7.611 -9.655 -1.230 1.00 96.25 95 ASP A N 1
ATOM 674 C CA . ASP A 1 95 ? 7.992 -10.324 -2.479 1.00 96.25 95 ASP A CA 1
ATOM 675 C C . ASP A 1 95 ? 6.846 -10.329 -3.500 1.00 96.25 95 ASP A C 1
ATOM 677 O O . ASP A 1 95 ? 7.073 -10.110 -4.690 1.00 96.25 95 ASP A O 1
ATOM 681 N N . GLU A 1 96 ? 5.606 -10.539 -3.048 1.00 95.62 96 GLU A N 1
ATOM 682 C CA . GLU A 1 96 ? 4.409 -10.444 -3.890 1.00 95.62 96 GLU A CA 1
ATOM 683 C C . GLU A 1 96 ? 4.229 -9.028 -4.447 1.00 95.62 96 GLU A C 1
ATOM 685 O O . GLU A 1 96 ? 3.986 -8.863 -5.644 1.00 95.62 96 GLU A O 1
ATOM 690 N N . MET A 1 97 ? 4.407 -8.002 -3.608 1.00 95.12 97 MET A N 1
ATOM 691 C CA . MET A 1 97 ? 4.369 -6.610 -4.057 1.00 95.12 97 MET A CA 1
ATOM 692 C C . MET A 1 97 ? 5.490 -6.330 -5.055 1.00 95.12 97 MET A C 1
ATOM 694 O O . MET A 1 97 ? 5.227 -5.778 -6.113 1.00 95.12 97 MET A O 1
ATOM 698 N N . PHE A 1 98 ? 6.724 -6.765 -4.802 1.00 95.56 98 PHE A N 1
ATOM 699 C CA . PHE A 1 98 ? 7.809 -6.628 -5.778 1.00 95.56 98 PHE A CA 1
ATOM 700 C C . PHE A 1 98 ? 7.469 -7.287 -7.131 1.00 95.56 98 PHE A C 1
ATOM 702 O O . PHE A 1 98 ? 7.628 -6.664 -8.185 1.00 95.56 98 PHE A O 1
ATOM 709 N N . ALA A 1 99 ? 6.944 -8.513 -7.105 1.00 94.31 99 ALA A N 1
ATOM 710 C CA . ALA A 1 99 ? 6.582 -9.264 -8.304 1.00 94.31 99 ALA A CA 1
ATOM 711 C C . ALA A 1 99 ? 5.377 -8.682 -9.068 1.00 94.31 99 ALA A C 1
ATOM 713 O O . ALA A 1 99 ? 5.219 -8.977 -10.254 1.00 94.31 99 ALA A O 1
ATOM 714 N N . SER A 1 100 ? 4.531 -7.866 -8.427 1.00 91.81 100 SER A N 1
ATOM 715 C CA . SER A 1 100 ? 3.417 -7.185 -9.100 1.00 91.81 100 SER A CA 1
ATOM 716 C C . SER A 1 100 ? 3.888 -6.011 -9.969 1.00 91.81 100 SER A C 1
ATOM 718 O O . SER A 1 100 ? 3.263 -5.716 -10.988 1.00 91.81 100 SER A O 1
ATOM 720 N N . TYR A 1 101 ? 5.020 -5.394 -9.610 1.00 90.75 101 TYR A N 1
ATOM 721 C CA . TYR A 1 101 ? 5.621 -4.270 -10.333 1.00 90.75 101 TYR A CA 1
ATOM 722 C C . TYR A 1 101 ? 6.644 -4.695 -11.385 1.00 90.75 101 TYR A C 1
ATOM 724 O O . TYR A 1 101 ? 6.731 -4.079 -12.447 1.00 90.75 101 TYR A O 1
ATOM 732 N N . VAL A 1 102 ? 7.457 -5.712 -11.091 1.00 92.19 102 VAL A N 1
ATOM 733 C CA . VAL A 1 102 ? 8.621 -6.067 -11.910 1.00 92.19 102 VAL A CA 1
ATOM 734 C C . VAL A 1 102 ? 8.502 -7.496 -12.437 1.00 92.19 102 VAL A C 1
ATOM 736 O O . VAL A 1 102 ? 8.391 -8.433 -11.645 1.00 92.19 102 VAL A O 1
ATOM 739 N N . PRO A 1 103 ? 8.573 -7.707 -13.768 1.00 89.56 103 PRO A N 1
ATOM 740 C CA . PRO A 1 103 ? 8.648 -9.045 -14.339 1.00 89.56 103 PRO A CA 1
ATOM 741 C C . PRO A 1 103 ? 9.856 -9.814 -13.801 1.00 89.56 103 PRO A C 1
ATOM 743 O O . PRO A 1 103 ? 10.885 -9.233 -13.457 1.00 89.56 103 PRO A O 1
ATOM 746 N N . ASN A 1 104 ? 9.767 -11.144 -13.774 1.00 88.81 104 ASN A N 1
ATOM 747 C CA . ASN A 1 104 ? 10.880 -11.950 -13.285 1.00 88.81 104 ASN A CA 1
ATOM 748 C C . ASN A 1 104 ? 12.173 -11.677 -14.096 1.00 88.81 104 ASN A C 1
ATOM 750 O O . ASN A 1 104 ? 12.141 -11.435 -15.307 1.00 88.81 104 ASN A O 1
ATOM 754 N N . ALA A 1 105 ? 13.326 -11.744 -13.424 1.00 88.56 105 ALA A N 1
ATOM 755 C CA . ALA A 1 105 ? 14.609 -11.373 -14.022 1.00 88.56 105 ALA A CA 1
ATOM 756 C C . ALA A 1 105 ? 14.995 -12.229 -15.243 1.00 88.56 105 ALA A C 1
ATOM 758 O O . ALA A 1 105 ? 15.647 -11.725 -16.155 1.00 88.56 105 ALA A O 1
ATOM 759 N N . SER A 1 106 ? 14.596 -13.507 -15.280 1.00 88.69 106 SER A N 1
ATOM 760 C CA . SER A 1 106 ? 14.840 -14.379 -16.438 1.00 88.69 106 SER A CA 1
ATOM 761 C C . SER A 1 106 ? 14.081 -13.924 -17.682 1.00 88.69 106 SER A C 1
ATOM 763 O O . SER A 1 106 ? 14.670 -13.871 -18.752 1.00 88.69 106 SER A O 1
ATOM 765 N N . SER A 1 107 ? 12.813 -13.537 -17.543 1.00 90.12 107 SER A N 1
ATOM 766 C CA . SER A 1 107 ? 11.991 -13.035 -18.641 1.00 90.12 107 SER A CA 1
ATOM 767 C C . SER A 1 107 ? 12.532 -11.705 -19.153 1.00 90.12 107 SER A C 1
ATOM 769 O O . SER A 1 107 ? 12.662 -11.542 -20.359 1.00 90.12 107 SER A O 1
ATOM 771 N N . LEU A 1 108 ? 12.938 -10.799 -18.253 1.00 90.94 108 LEU A N 1
ATOM 772 C CA . LEU A 1 108 ? 13.608 -9.555 -18.649 1.00 90.94 108 LEU A CA 1
ATOM 773 C C . LEU A 1 108 ? 14.881 -9.838 -19.454 1.00 90.94 108 LEU A C 1
ATOM 775 O O . LEU A 1 108 ? 15.079 -9.252 -20.512 1.00 90.94 108 LEU A O 1
ATOM 779 N N . ALA A 1 109 ? 15.723 -10.763 -18.985 1.00 89.06 109 ALA A N 1
ATOM 780 C CA . ALA A 1 109 ? 16.961 -11.118 -19.672 1.00 89.06 109 ALA A CA 1
ATOM 781 C C . ALA A 1 109 ? 16.718 -11.760 -21.050 1.00 89.06 109 ALA A C 1
ATOM 783 O O . ALA A 1 109 ? 17.407 -11.409 -22.008 1.00 89.06 109 ALA A O 1
ATOM 784 N N . ASP A 1 110 ? 15.747 -12.671 -21.158 1.00 92.62 110 ASP A N 1
ATOM 785 C CA . ASP A 1 110 ? 15.391 -13.347 -22.413 1.00 92.62 110 ASP A CA 1
ATOM 786 C C . ASP A 1 110 ? 14.818 -12.368 -23.451 1.00 92.62 110 ASP A C 1
ATOM 788 O O . ASP A 1 110 ? 15.063 -12.516 -24.648 1.00 92.62 110 ASP A O 1
ATOM 792 N N . GLU A 1 111 ? 14.095 -11.346 -22.991 1.00 91.50 111 GLU A N 1
ATOM 793 C CA . GLU A 1 111 ? 13.541 -10.269 -23.817 1.00 91.50 111 GLU A CA 1
ATOM 794 C C . GLU A 1 111 ? 14.529 -9.111 -24.037 1.00 91.50 111 GLU A C 1
ATOM 796 O O . GLU A 1 111 ? 14.156 -8.100 -24.619 1.00 91.50 111 GLU A O 1
ATOM 801 N N . GLY A 1 112 ? 15.779 -9.215 -23.570 1.00 90.38 112 GLY A N 1
ATOM 802 C CA . GLY A 1 112 ? 16.791 -8.163 -23.730 1.00 90.38 112 GLY A CA 1
ATOM 803 C C . GLY A 1 112 ? 16.503 -6.870 -22.955 1.00 90.38 112 GLY A C 1
ATOM 804 O O . GLY A 1 112 ? 17.095 -5.833 -23.255 1.00 90.38 112 GLY A O 1
ATOM 805 N N . GLY A 1 113 ? 15.600 -6.921 -21.977 1.00 94.44 113 GLY A N 1
ATOM 806 C CA . GLY A 1 113 ? 15.226 -5.807 -21.117 1.00 94.44 113 GLY A CA 1
ATOM 807 C C . GLY A 1 113 ? 15.976 -5.769 -19.786 1.00 94.44 113 GLY A C 1
ATOM 808 O O . GLY A 1 113 ? 16.789 -6.634 -19.447 1.00 94.44 113 GLY A O 1
ATOM 809 N N . SER A 1 114 ? 15.684 -4.738 -19.000 1.00 96.56 114 SER A N 1
ATOM 810 C CA . SER A 1 114 ? 16.176 -4.583 -17.636 1.00 96.56 114 SER A CA 1
ATOM 811 C C . SER A 1 114 ? 15.153 -3.887 -16.744 1.00 96.56 114 SER A C 1
ATOM 813 O O . SER A 1 114 ? 14.231 -3.231 -17.228 1.00 96.56 114 SER A O 1
ATOM 815 N N . ALA A 1 115 ? 15.308 -4.030 -15.430 1.00 97.19 115 ALA A N 1
ATOM 816 C CA . ALA A 1 115 ? 14.481 -3.330 -14.463 1.00 97.19 115 ALA A CA 1
ATOM 817 C C . ALA A 1 115 ? 15.274 -2.831 -13.253 1.00 97.19 115 ALA A C 1
ATOM 819 O O . ALA A 1 115 ? 16.227 -3.465 -12.791 1.00 97.19 115 ALA A O 1
ATOM 820 N N . THR A 1 116 ? 14.821 -1.707 -12.704 1.00 97.50 116 THR A N 1
ATOM 821 C CA . THR A 1 116 ? 15.222 -1.216 -11.385 1.00 97.50 116 THR A CA 1
ATOM 822 C C . THR A 1 116 ? 14.005 -1.111 -10.485 1.00 97.50 116 THR A C 1
ATOM 824 O O . THR A 1 116 ? 12.959 -0.646 -10.939 1.00 97.50 116 THR A O 1
ATOM 827 N N . TYR A 1 117 ? 14.152 -1.467 -9.213 1.00 97.56 117 TYR A N 1
ATOM 828 C CA . TYR A 1 117 ? 13.083 -1.353 -8.224 1.00 97.56 117 TYR A CA 1
ATOM 829 C C . TYR A 1 117 ? 13.631 -0.883 -6.888 1.00 97.56 117 TYR A C 1
ATOM 831 O O . TYR A 1 117 ? 14.572 -1.464 -6.348 1.00 97.56 117 TYR A O 1
ATOM 839 N N . ALA A 1 118 ? 13.021 0.156 -6.337 1.00 97.75 118 ALA A N 1
ATOM 840 C CA . ALA A 1 118 ? 13.308 0.609 -4.993 1.00 97.75 118 ALA A CA 1
ATOM 841 C C . ALA A 1 118 ? 12.006 0.807 -4.230 1.00 97.75 118 ALA A C 1
ATOM 843 O O . ALA A 1 118 ? 11.100 1.458 -4.743 1.00 97.75 118 ALA A O 1
ATOM 844 N N . ALA A 1 119 ? 11.936 0.297 -3.001 1.00 97.75 119 ALA A N 1
ATOM 845 C CA . ALA A 1 119 ? 10.839 0.581 -2.081 1.00 97.75 119 ALA A CA 1
ATOM 846 C C . ALA A 1 119 ? 11.361 0.703 -0.647 1.00 97.75 119 ALA A C 1
ATOM 848 O O . ALA A 1 119 ? 12.100 -0.150 -0.162 1.00 97.75 119 ALA A O 1
ATOM 849 N N . GLN A 1 120 ? 10.979 1.759 0.058 1.00 97.62 120 GLN A N 1
ATOM 850 C CA . GLN A 1 120 ? 11.434 2.029 1.419 1.00 97.62 120 GLN A CA 1
ATOM 851 C C . GLN A 1 120 ? 10.258 2.368 2.324 1.00 97.62 120 GLN A C 1
ATOM 853 O O . GLN A 1 120 ? 9.238 2.871 1.852 1.00 97.62 120 GLN A O 1
ATOM 858 N N . LEU A 1 121 ? 10.421 2.118 3.624 1.00 97.38 121 LEU A N 1
ATOM 859 C CA . LEU A 1 121 ? 9.440 2.531 4.621 1.00 97.38 121 LEU A CA 1
ATOM 860 C C . LEU A 1 121 ? 9.243 4.051 4.536 1.00 97.38 121 LEU A C 1
ATOM 862 O O . LEU A 1 121 ? 10.210 4.807 4.652 1.00 97.38 121 LEU A O 1
ATOM 866 N N . ALA A 1 122 ? 8.000 4.481 4.344 1.00 96.31 122 ALA A N 1
ATOM 867 C CA . ALA A 1 122 ? 7.620 5.887 4.343 1.00 96.31 122 ALA A CA 1
ATOM 868 C C . ALA A 1 122 ? 7.054 6.294 5.701 1.00 96.31 122 ALA A C 1
ATOM 870 O O . ALA A 1 122 ? 7.595 7.181 6.359 1.00 96.31 122 ALA A O 1
ATOM 871 N N . GLU A 1 123 ? 5.998 5.611 6.138 1.00 96.19 123 GLU A N 1
ATOM 872 C CA . GLU A 1 123 ? 5.348 5.865 7.418 1.00 96.19 123 GLU A CA 1
ATOM 873 C C . GLU A 1 123 ? 5.092 4.562 8.167 1.00 96.19 123 GLU A C 1
ATOM 875 O O . GLU A 1 123 ? 4.898 3.503 7.569 1.00 96.19 123 GLU A O 1
ATOM 880 N N . ILE A 1 124 ? 5.086 4.654 9.496 1.00 96.38 124 ILE A N 1
ATOM 881 C CA . ILE A 1 124 ? 4.688 3.562 10.375 1.00 96.38 124 ILE A CA 1
ATOM 882 C C . ILE A 1 124 ? 3.950 4.104 11.592 1.00 96.38 124 ILE A C 1
ATOM 884 O O . ILE A 1 124 ? 4.363 5.082 12.219 1.00 96.38 124 ILE A O 1
ATOM 888 N N . TYR A 1 125 ? 2.867 3.426 11.929 1.00 96.06 125 TYR A N 1
ATOM 889 C CA . TYR A 1 125 ? 2.060 3.648 13.107 1.00 96.06 125 TYR A CA 1
ATOM 890 C C . TYR A 1 125 ? 1.919 2.337 13.872 1.00 96.06 125 TYR A C 1
ATOM 892 O O . TYR A 1 125 ? 1.624 1.291 13.291 1.00 96.06 125 TYR A O 1
ATOM 900 N N . THR A 1 126 ? 2.124 2.400 15.184 1.00 94.75 126 THR A N 1
ATOM 901 C CA . THR A 1 126 ? 1.911 1.270 16.084 1.00 94.75 126 THR A CA 1
ATOM 902 C C . THR A 1 126 ? 1.060 1.713 17.269 1.00 94.75 126 THR A C 1
ATOM 904 O O . THR A 1 126 ? 1.292 2.765 17.871 1.00 94.75 126 THR A O 1
ATOM 907 N N . ASP A 1 127 ? 0.056 0.911 17.608 1.00 92.69 127 ASP A N 1
ATOM 908 C CA . ASP A 1 127 ? -0.693 1.014 18.862 1.00 92.69 127 ASP A CA 1
ATOM 909 C C . ASP A 1 127 ? -0.839 -0.371 19.503 1.00 92.69 127 ASP A C 1
ATOM 911 O O . ASP A 1 127 ? -0.139 -1.303 19.125 1.00 92.69 127 ASP A O 1
ATOM 915 N N . GLU A 1 128 ? -1.688 -0.532 20.515 1.00 91.69 128 GLU A N 1
ATOM 916 C CA . GLU A 1 128 ? -1.863 -1.820 21.202 1.00 91.69 128 GLU A CA 1
ATOM 917 C C . GLU A 1 128 ? -2.502 -2.912 20.324 1.00 91.69 128 GLU A C 1
ATOM 919 O O . GLU A 1 128 ? -2.363 -4.098 20.623 1.00 91.69 128 GLU A O 1
ATOM 924 N N . LYS A 1 129 ? -3.192 -2.536 19.244 1.00 93.88 129 LYS A N 1
ATOM 925 C CA . LYS A 1 129 ? -3.989 -3.434 18.400 1.00 93.88 129 LYS A CA 1
ATOM 926 C C . LYS A 1 129 ? -3.402 -3.629 17.008 1.00 93.88 129 LYS A C 1
ATOM 928 O O . LYS A 1 129 ? -3.570 -4.703 16.437 1.00 93.88 129 LYS A O 1
ATOM 933 N N . LEU A 1 130 ? -2.734 -2.620 16.462 1.00 95.56 130 LEU A N 1
ATOM 934 C CA . LEU A 1 130 ? -2.372 -2.547 15.054 1.00 95.56 130 LEU A CA 1
ATOM 935 C C . LEU A 1 130 ? -0.922 -2.091 14.874 1.00 95.56 130 LEU A C 1
ATOM 937 O O . LEU A 1 130 ? -0.441 -1.180 15.547 1.00 95.56 130 LEU A O 1
ATOM 941 N N . VAL A 1 131 ? -0.248 -2.705 13.906 1.00 97.38 131 VAL A N 1
ATOM 942 C CA . VAL A 1 131 ? 0.904 -2.117 13.219 1.00 97.38 131 VAL A CA 1
ATOM 943 C C . VAL A 1 131 ? 0.466 -1.791 11.798 1.00 97.38 131 VAL A C 1
ATOM 945 O O . VAL A 1 131 ? 0.015 -2.681 11.086 1.00 97.38 131 VAL A O 1
ATOM 948 N N . SER A 1 132 ? 0.579 -0.532 11.387 1.00 97.94 132 SER A N 1
ATOM 949 C CA . SER A 1 132 ? 0.259 -0.071 10.036 1.00 97.94 132 SER A CA 1
ATOM 950 C C . SER A 1 132 ? 1.471 0.635 9.447 1.00 97.94 132 SER A C 1
ATOM 952 O O . SER A 1 132 ? 2.014 1.544 10.069 1.00 97.94 132 SER A O 1
ATOM 954 N N . ALA A 1 133 ? 1.923 0.213 8.274 1.00 97.69 133 ALA A N 1
ATOM 955 C CA . ALA A 1 133 ? 3.087 0.775 7.606 1.00 97.69 133 ALA A CA 1
ATOM 956 C C . ALA A 1 133 ? 2.807 0.996 6.121 1.00 97.69 133 ALA A C 1
ATOM 958 O O . ALA A 1 133 ? 2.058 0.237 5.504 1.00 97.69 133 ALA A O 1
ATOM 959 N N . SER A 1 134 ? 3.436 2.012 5.540 1.00 97.44 134 SER A N 1
ATOM 960 C CA . SER A 1 134 ? 3.448 2.242 4.098 1.00 97.44 134 SER A CA 1
ATOM 961 C C . SER A 1 134 ? 4.870 2.198 3.563 1.00 97.44 134 SER A C 1
ATOM 963 O O . SER A 1 134 ? 5.822 2.649 4.206 1.00 97.44 134 SER A O 1
ATOM 965 N N . PHE A 1 135 ? 5.004 1.655 2.362 1.00 97.69 135 PHE A N 1
ATOM 966 C CA . PHE A 1 135 ? 6.251 1.596 1.626 1.00 97.69 135 PHE A CA 1
ATOM 967 C C . PHE A 1 135 ? 6.068 2.310 0.302 1.00 97.69 135 PHE A C 1
ATOM 969 O O . PHE A 1 135 ? 5.063 2.116 -0.382 1.00 97.69 135 PHE A O 1
ATOM 976 N N . VAL A 1 136 ? 7.046 3.141 -0.047 1.00 96.38 136 VAL A N 1
ATOM 977 C CA . VAL A 1 136 ? 7.019 3.938 -1.272 1.00 96.38 136 VAL A CA 1
ATOM 978 C C . VAL A 1 136 ? 8.322 3.815 -2.028 1.00 96.38 136 VAL A C 1
ATOM 980 O O . VAL A 1 136 ? 9.385 3.597 -1.440 1.00 96.38 136 VAL A O 1
ATOM 983 N N . GLY A 1 137 ? 8.260 4.024 -3.332 1.00 95.75 137 GLY A N 1
ATOM 984 C CA . GLY A 1 137 ? 9.453 4.147 -4.142 1.00 95.75 137 GLY A CA 1
ATOM 985 C C . GLY A 1 137 ? 9.141 4.195 -5.623 1.00 95.75 137 GLY A C 1
ATOM 986 O O . GLY A 1 137 ? 8.135 4.773 -6.027 1.00 95.75 137 GLY A O 1
ATOM 987 N N . ILE A 1 138 ? 10.043 3.662 -6.437 1.00 95.25 138 ILE A N 1
ATOM 988 C CA . ILE A 1 138 ? 9.997 3.812 -7.891 1.00 95.25 138 ILE A CA 1
ATOM 989 C C . ILE A 1 138 ? 10.427 2.502 -8.534 1.00 95.25 138 ILE A C 1
ATOM 991 O O . ILE A 1 138 ? 11.378 1.858 -8.081 1.00 95.25 138 ILE A O 1
ATOM 995 N N . TYR A 1 139 ? 9.763 2.159 -9.631 1.00 95.25 139 TYR A N 1
ATOM 996 C CA . TYR A 1 139 ? 10.236 1.145 -10.557 1.00 95.25 139 TYR A CA 1
ATOM 997 C C . TYR A 1 139 ? 10.465 1.740 -11.946 1.00 95.25 139 TYR A C 1
ATOM 999 O O . TYR A 1 139 ? 9.786 2.683 -12.363 1.00 95.25 139 TYR A O 1
ATOM 1007 N N . THR A 1 140 ? 11.415 1.151 -12.663 1.00 95.00 140 THR 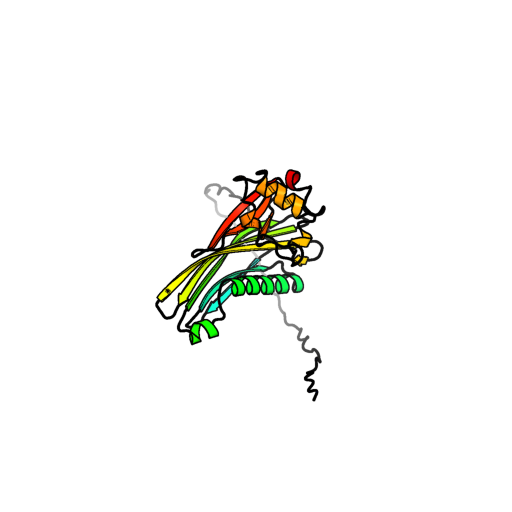A N 1
ATOM 1008 C CA . THR A 1 140 ? 11.668 1.419 -14.080 1.00 95.00 140 THR A CA 1
ATOM 1009 C C . THR A 1 140 ? 11.883 0.088 -14.776 1.00 95.00 140 THR A C 1
ATOM 1011 O O . THR A 1 140 ? 12.650 -0.735 -14.284 1.00 95.00 140 THR A O 1
ATOM 1014 N N . ILE A 1 141 ? 11.231 -0.112 -15.915 1.00 94.50 141 ILE A N 1
ATOM 1015 C CA . ILE A 1 141 ? 11.422 -1.249 -16.813 1.00 94.50 141 ILE A CA 1
ATOM 1016 C C . ILE A 1 141 ? 11.852 -0.689 -18.162 1.00 94.50 141 ILE A C 1
ATOM 1018 O O . ILE A 1 141 ? 11.146 0.137 -18.743 1.00 94.50 141 ILE A O 1
ATOM 1022 N N . THR A 1 142 ? 12.990 -1.146 -18.661 1.00 94.44 142 THR A N 1
ATOM 1023 C CA . THR A 1 142 ? 13.522 -0.796 -19.976 1.00 94.44 142 THR A CA 1
ATOM 1024 C C . THR A 1 142 ? 13.431 -2.021 -20.875 1.00 94.44 142 THR A C 1
ATOM 1026 O O . THR A 1 142 ? 14.013 -3.059 -20.574 1.00 94.44 142 THR A O 1
ATOM 1029 N N . ASN A 1 143 ? 12.702 -1.908 -21.982 1.00 91.94 143 ASN A N 1
ATOM 1030 C CA . ASN A 1 143 ? 12.573 -2.980 -22.970 1.00 91.94 143 ASN A CA 1
ATOM 1031 C C . ASN A 1 143 ? 13.804 -3.041 -23.901 1.00 91.94 143 ASN A C 1
ATOM 1033 O O . ASN A 1 143 ? 14.616 -2.116 -23.918 1.00 91.94 143 ASN A O 1
ATOM 1037 N N . GLU A 1 144 ? 13.911 -4.088 -24.729 1.00 92.81 144 GLU A N 1
ATOM 1038 C CA . GLU A 1 144 ? 14.999 -4.270 -25.715 1.00 92.81 144 GLU A CA 1
ATOM 1039 C C . GLU A 1 144 ? 15.223 -3.047 -26.621 1.00 92.81 144 GLU A C 1
ATOM 1041 O O . GLU A 1 144 ? 16.352 -2.683 -26.949 1.00 92.81 144 GLU A O 1
ATOM 1046 N N . ASP A 1 145 ? 14.131 -2.388 -27.020 1.00 91.88 145 ASP A N 1
ATOM 1047 C CA . ASP A 1 145 ? 14.133 -1.213 -27.895 1.00 91.88 145 ASP A CA 1
ATOM 1048 C C . ASP A 1 145 ? 14.523 0.089 -27.171 1.00 91.88 145 ASP A C 1
ATOM 1050 O O . ASP A 1 145 ? 14.543 1.162 -27.780 1.00 91.88 145 ASP A O 1
ATOM 1054 N N . GLY A 1 146 ? 14.838 0.004 -25.876 1.00 90.50 146 GLY A N 1
ATOM 1055 C CA . GLY A 1 146 ? 15.172 1.131 -25.014 1.00 90.50 146 GLY A CA 1
ATOM 1056 C C . GLY A 1 146 ? 13.958 1.921 -24.527 1.00 90.50 146 GLY A C 1
ATOM 1057 O O . GLY A 1 146 ? 14.133 2.964 -23.896 1.00 90.50 146 GLY A O 1
ATOM 1058 N N . ARG A 1 147 ? 12.724 1.472 -24.804 1.00 92.25 147 ARG A N 1
ATOM 1059 C CA . ARG A 1 147 ? 11.523 2.132 -24.288 1.00 92.25 147 ARG A CA 1
ATOM 1060 C C . ARG A 1 147 ? 11.381 1.871 -22.794 1.00 92.25 147 ARG A C 1
ATOM 1062 O O . ARG A 1 147 ? 11.379 0.723 -22.356 1.00 92.25 147 ARG A O 1
ATOM 1069 N N . GLU A 1 148 ? 11.177 2.942 -22.036 1.00 92.19 148 GLU A N 1
ATOM 1070 C CA . GLU A 1 148 ? 11.007 2.880 -20.587 1.00 92.19 148 GLU A CA 1
ATOM 1071 C C . GLU A 1 148 ? 9.536 2.949 -20.172 1.00 92.19 148 GLU A C 1
ATOM 1073 O O . GLU A 1 148 ? 8.764 3.774 -20.667 1.00 92.19 148 GLU A O 1
ATOM 1078 N N . THR A 1 149 ? 9.175 2.103 -19.213 1.00 90.44 149 THR A N 1
ATOM 1079 C CA . THR A 1 149 ? 7.977 2.236 -18.380 1.00 90.44 149 THR A CA 1
ATOM 1080 C C . THR A 1 149 ? 8.439 2.536 -16.965 1.00 90.44 149 THR A C 1
ATOM 1082 O O . THR A 1 149 ? 9.343 1.875 -16.464 1.00 90.44 149 THR A O 1
ATOM 1085 N N . ARG A 1 150 ? 7.847 3.538 -16.318 1.00 91.38 150 ARG A N 1
ATOM 1086 C CA . ARG A 1 150 ? 8.197 3.925 -14.948 1.00 91.38 150 ARG A CA 1
ATOM 1087 C C . ARG A 1 150 ? 6.941 4.205 -14.147 1.00 91.38 150 ARG A C 1
ATOM 1089 O O . ARG A 1 150 ? 5.970 4.716 -14.707 1.00 91.38 150 ARG A O 1
ATOM 1096 N N . GLY A 1 151 ? 6.994 3.962 -12.849 1.00 91.75 151 GLY A N 1
ATOM 1097 C CA . GLY A 1 151 ? 5.874 4.238 -11.963 1.00 91.75 151 GLY A CA 1
ATOM 1098 C C . GLY A 1 151 ? 6.294 4.345 -10.510 1.00 91.75 151 GLY A C 1
ATOM 1099 O O . GLY A 1 151 ? 7.427 4.027 -10.136 1.00 91.75 151 GLY A O 1
ATOM 1100 N N . GLU A 1 152 ? 5.364 4.837 -9.704 1.00 93.56 152 GLU A N 1
ATOM 1101 C CA . GLU A 1 152 ? 5.505 4.879 -8.257 1.00 93.56 152 GLU A CA 1
ATOM 1102 C C . GLU A 1 152 ? 5.138 3.523 -7.660 1.00 93.56 152 GLU A C 1
ATOM 1104 O O . GLU A 1 152 ? 4.078 2.966 -7.941 1.00 93.56 152 GLU A O 1
ATOM 1109 N N . VAL A 1 153 ? 6.007 3.022 -6.793 1.00 93.62 153 VAL A N 1
ATOM 1110 C CA . VAL A 1 153 ? 5.683 1.904 -5.912 1.00 93.62 153 VAL A CA 1
ATOM 1111 C C . VAL A 1 153 ? 4.960 2.480 -4.707 1.00 93.62 153 VAL A C 1
ATOM 1113 O O . VAL A 1 153 ? 5.475 3.401 -4.070 1.00 93.62 153 VAL A O 1
ATOM 1116 N N . TYR A 1 154 ? 3.800 1.927 -4.378 1.00 94.31 154 TYR A N 1
ATOM 1117 C CA . TYR A 1 154 ? 3.102 2.218 -3.134 1.00 94.31 154 TYR A CA 1
ATOM 1118 C C . TYR A 1 154 ? 2.363 0.965 -2.685 1.00 94.31 154 TYR A C 1
ATOM 1120 O O . TYR A 1 154 ? 1.530 0.433 -3.413 1.00 94.31 154 TYR A O 1
ATOM 1128 N N . TYR A 1 155 ? 2.653 0.508 -1.474 1.00 94.88 155 TYR A N 1
ATOM 1129 C CA . TYR A 1 155 ? 1.882 -0.549 -0.835 1.00 94.88 155 TYR A CA 1
ATOM 1130 C C . TYR A 1 155 ? 1.851 -0.339 0.673 1.00 94.88 155 TYR A C 1
ATOM 1132 O O . TYR A 1 155 ? 2.688 0.362 1.252 1.00 94.88 155 TYR A O 1
ATOM 1140 N N . THR A 1 156 ? 0.874 -0.962 1.321 1.00 97.19 156 THR A N 1
ATOM 1141 C CA . THR A 1 156 ? 0.697 -0.873 2.767 1.00 97.19 156 THR A CA 1
ATOM 1142 C C . THR A 1 156 ? 0.669 -2.247 3.412 1.00 97.19 156 THR A C 1
ATOM 1144 O O . THR A 1 156 ? 0.320 -3.251 2.792 1.00 97.19 156 THR A O 1
ATOM 1147 N N . VAL A 1 157 ? 1.066 -2.275 4.679 1.00 98.00 157 VAL A N 1
ATOM 1148 C CA . VAL A 1 157 ? 1.132 -3.453 5.539 1.00 98.00 157 VAL A CA 1
ATOM 1149 C C . VAL A 1 157 ? 0.326 -3.144 6.792 1.00 98.00 157 VAL A C 1
ATOM 1151 O O . VAL A 1 157 ? 0.597 -2.151 7.461 1.00 98.00 157 VAL A O 1
ATOM 1154 N N . ASN A 1 158 ? -0.639 -3.997 7.131 1.00 98.31 158 ASN A N 1
ATOM 1155 C CA . ASN A 1 158 ? -1.438 -3.865 8.348 1.00 98.31 158 ASN A CA 1
ATOM 1156 C C . ASN A 1 158 ? -1.418 -5.187 9.108 1.00 98.31 158 ASN A C 1
ATOM 1158 O O . ASN A 1 158 ? -1.829 -6.205 8.565 1.00 98.31 158 ASN A O 1
ATOM 1162 N N . VAL A 1 159 ? -0.943 -5.190 10.348 1.00 98.25 159 VAL A N 1
ATOM 1163 C CA . VAL A 1 159 ? -0.815 -6.397 11.171 1.00 98.25 159 VAL A CA 1
ATOM 1164 C C . VAL A 1 159 ? -1.622 -6.238 12.445 1.00 98.25 159 VAL A C 1
ATOM 1166 O O . VAL A 1 159 ? -1.407 -5.303 13.218 1.00 98.25 159 VAL A O 1
ATOM 1169 N N . ASP A 1 160 ? -2.512 -7.190 12.695 1.00 97.56 160 ASP A N 1
ATOM 1170 C CA . ASP A 1 160 ? -3.192 -7.309 13.978 1.00 97.56 160 ASP A CA 1
ATOM 1171 C C . ASP A 1 160 ? -2.219 -7.823 15.040 1.00 97.56 160 ASP A C 1
ATOM 1173 O O . ASP A 1 160 ? -1.698 -8.936 14.945 1.00 97.56 160 ASP A O 1
ATOM 1177 N N . ARG A 1 161 ? -1.972 -7.014 16.072 1.00 94.31 161 ARG A N 1
ATOM 1178 C CA . ARG A 1 161 ? -0.979 -7.322 17.111 1.00 94.31 161 ARG A CA 1
ATOM 1179 C C . ARG A 1 161 ? -1.386 -8.473 18.014 1.00 94.31 161 ARG A C 1
ATOM 1181 O O . ARG A 1 161 ? -0.513 -9.144 18.555 1.00 94.31 161 ARG A O 1
ATOM 1188 N N . ALA A 1 162 ? -2.685 -8.700 18.192 1.00 93.75 162 ALA A N 1
ATOM 1189 C CA . ALA A 1 162 ? -3.167 -9.780 19.043 1.00 93.75 162 ALA A CA 1
ATOM 1190 C C . ALA A 1 162 ? -2.881 -11.155 18.421 1.00 93.75 162 ALA A C 1
ATOM 1192 O O . ALA A 1 162 ? -2.551 -12.103 19.133 1.00 93.75 162 ALA A O 1
ATOM 1193 N N . SER A 1 163 ? -3.002 -11.263 17.097 1.00 95.00 163 SER A N 1
ATOM 1194 C CA . SER A 1 163 ? -2.833 -12.517 16.359 1.00 95.00 163 SER A CA 1
ATOM 1195 C C . SER A 1 163 ? -1.516 -12.641 15.58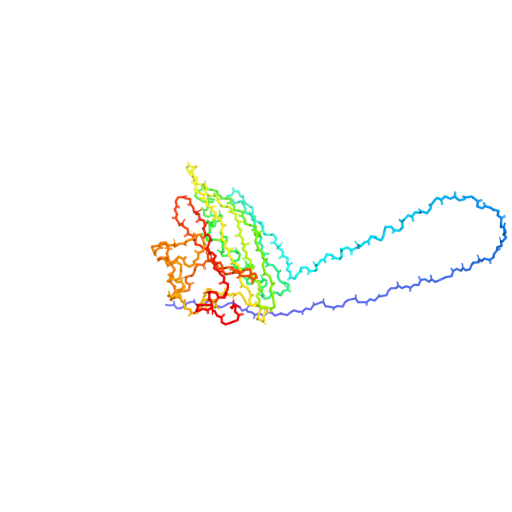7 1.00 95.00 163 SER A C 1
ATOM 1197 O O . SER A 1 163 ? -1.188 -13.748 15.156 1.00 95.00 163 SER A O 1
ATOM 1199 N N . GLY A 1 164 ? -0.774 -11.544 15.396 1.00 95.31 164 GLY A N 1
ATOM 1200 C CA . GLY A 1 164 ? 0.404 -11.496 14.520 1.00 95.31 164 GLY A CA 1
ATOM 1201 C C . GLY A 1 164 ? 0.048 -11.708 13.046 1.00 95.31 164 GLY A C 1
ATOM 1202 O O . GLY A 1 164 ? 0.852 -12.194 12.257 1.00 95.31 164 GLY A O 1
ATOM 1203 N N . ARG A 1 165 ? -1.201 -11.442 12.657 1.00 97.06 165 ARG A N 1
ATOM 1204 C CA . ARG A 1 165 ? -1.693 -11.757 11.315 1.00 97.06 165 ARG A CA 1
ATOM 1205 C C . ARG A 1 165 ? -1.696 -10.514 10.436 1.00 97.06 165 ARG A C 1
ATOM 1207 O O . ARG A 1 165 ? -2.229 -9.482 10.838 1.00 97.06 165 ARG A O 1
ATOM 1214 N N . LEU A 1 166 ? -1.168 -10.651 9.220 1.00 97.06 166 LEU A N 1
ATOM 1215 C CA . LEU A 1 166 ? -1.361 -9.671 8.152 1.00 97.06 166 LEU A CA 1
ATOM 1216 C C . LEU A 1 166 ? -2.855 -9.582 7.798 1.00 97.06 166 LEU A C 1
ATOM 1218 O O . LEU A 1 166 ? -3.520 -10.598 7.572 1.00 97.06 166 LEU A O 1
ATOM 1222 N N . LEU A 1 167 ? -3.375 -8.364 7.796 1.00 97.62 167 LEU A N 1
ATOM 1223 C CA . LEU A 1 167 ? -4.769 -8.045 7.540 1.00 97.62 167 LEU A CA 1
ATOM 1224 C C . LEU A 1 167 ? -4.988 -7.801 6.049 1.00 97.62 167 LEU A C 1
ATOM 1226 O O . LEU A 1 167 ? -4.281 -7.006 5.431 1.00 97.62 167 LEU A O 1
ATOM 1230 N N . SER A 1 168 ? -5.997 -8.472 5.504 1.00 95.00 168 SER A N 1
ATOM 1231 C CA . SER A 1 168 ? -6.555 -8.185 4.183 1.00 95.00 168 SER A CA 1
ATOM 1232 C C . SER A 1 168 ? -7.471 -6.960 4.240 1.00 95.00 168 SER A C 1
ATOM 1234 O O . SER A 1 168 ? -7.864 -6.499 5.318 1.00 95.00 168 SER A O 1
ATOM 1236 N N . GLY A 1 169 ? -7.877 -6.452 3.076 1.00 95.50 169 GLY A N 1
ATOM 1237 C CA . GLY A 1 169 ? -8.848 -5.362 3.015 1.00 95.50 169 GLY A CA 1
ATOM 1238 C C . GLY A 1 169 ? -10.193 -5.726 3.654 1.00 95.50 169 GLY A C 1
ATOM 1239 O O . GLY A 1 169 ? -10.764 -4.901 4.366 1.00 95.50 169 GLY A O 1
ATOM 1240 N N . GLY A 1 170 ? -10.647 -6.975 3.499 1.00 95.88 170 GLY A N 1
ATOM 1241 C CA . GLY A 1 170 ? -11.885 -7.473 4.110 1.00 95.88 170 GLY A CA 1
ATOM 1242 C C . GLY A 1 170 ? -11.824 -7.639 5.632 1.00 95.88 170 GLY A C 1
ATOM 1243 O O . GLY A 1 170 ? -12.863 -7.643 6.290 1.00 95.88 170 GLY A O 1
ATOM 1244 N N . ASP A 1 171 ? -10.626 -7.722 6.216 1.00 96.94 171 ASP A N 1
ATOM 1245 C CA . ASP A 1 171 ? -10.461 -7.681 7.674 1.00 96.94 171 ASP A CA 1
ATOM 1246 C C . ASP A 1 171 ? -10.589 -6.258 8.240 1.00 96.94 171 ASP A C 1
ATOM 1248 O O . ASP A 1 171 ? -10.918 -6.076 9.414 1.00 96.94 171 ASP A O 1
ATOM 1252 N N . ILE A 1 172 ? -10.295 -5.249 7.416 1.00 97.62 172 ILE A N 1
ATOM 1253 C CA . ILE A 1 172 ? -10.248 -3.838 7.806 1.00 97.62 172 ILE A CA 1
ATOM 1254 C C . ILE A 1 172 ? -11.594 -3.155 7.542 1.00 97.62 172 ILE A C 1
ATOM 1256 O O . ILE A 1 172 ? -12.098 -2.422 8.397 1.00 97.62 172 ILE A O 1
ATOM 1260 N N . VAL A 1 173 ? -12.179 -3.402 6.368 1.00 97.44 173 VAL A N 1
ATOM 1261 C CA . VAL A 1 173 ? -13.395 -2.752 5.873 1.00 97.44 173 VAL A CA 1
ATOM 1262 C C . VAL A 1 173 ? -14.539 -3.758 5.835 1.00 97.44 173 VAL A C 1
ATOM 1264 O O . VAL A 1 173 ? -14.575 -4.662 5.004 1.00 97.44 173 VAL A O 1
ATOM 1267 N N . THR A 1 174 ? -15.502 -3.562 6.731 1.00 95.94 174 THR A N 1
ATOM 1268 C CA . THR A 1 174 ? -16.690 -4.420 6.877 1.00 95.94 174 THR A CA 1
ATOM 1269 C C . THR A 1 174 ? -17.842 -4.043 5.947 1.00 95.94 174 THR A C 1
ATOM 1271 O O . THR A 1 174 ? -18.688 -4.888 5.666 1.00 95.94 174 THR A O 1
ATOM 1274 N N . ASP A 1 175 ? -17.863 -2.804 5.449 1.00 96.88 175 ASP A N 1
ATOM 1275 C CA . ASP A 1 175 ? -18.850 -2.312 4.485 1.00 96.88 175 ASP A CA 1
ATOM 1276 C C . ASP A 1 175 ? -18.146 -1.499 3.389 1.00 96.88 175 ASP A C 1
ATOM 1278 O O . ASP A 1 175 ? -17.791 -0.329 3.563 1.00 96.88 175 ASP A O 1
ATOM 1282 N N . PHE A 1 176 ? -17.892 -2.146 2.251 1.00 96.75 176 PHE A N 1
ATOM 1283 C CA . PHE A 1 176 ? -17.205 -1.503 1.134 1.00 96.75 176 PHE A CA 1
ATOM 1284 C C . PHE A 1 176 ? -18.094 -0.500 0.387 1.00 96.75 176 PHE A C 1
ATOM 1286 O O . PHE A 1 176 ? -17.580 0.493 -0.127 1.00 96.75 176 PHE A O 1
ATOM 1293 N N . ASP A 1 177 ? -19.412 -0.709 0.354 1.00 96.25 177 ASP A N 1
ATOM 1294 C CA . ASP A 1 177 ? -20.336 0.219 -0.304 1.00 96.25 177 ASP A CA 1
ATOM 1295 C C . ASP A 1 177 ? -20.386 1.547 0.462 1.00 96.25 177 ASP A C 1
ATOM 1297 O O . ASP A 1 177 ? -20.344 2.622 -0.144 1.00 96.25 177 ASP A O 1
ATOM 1301 N N . ALA A 1 178 ? -20.387 1.488 1.798 1.00 97.31 178 ALA A N 1
ATOM 1302 C CA . ALA A 1 178 ? -20.274 2.666 2.652 1.00 97.31 178 ALA A CA 1
ATOM 1303 C C . ALA A 1 178 ? -18.924 3.385 2.473 1.00 97.31 178 ALA A C 1
ATOM 1305 O O . ALA A 1 178 ? -18.898 4.614 2.347 1.00 97.31 178 ALA A O 1
ATOM 1306 N N . LEU A 1 179 ? -17.812 2.644 2.380 1.00 97.69 179 LEU A N 1
ATOM 1307 C CA . LEU A 1 179 ? -16.501 3.220 2.057 1.00 97.69 179 LEU A CA 1
ATOM 1308 C C . LEU A 1 179 ? -16.518 3.937 0.694 1.00 97.69 179 LEU A C 1
ATOM 1310 O O . LEU A 1 179 ? -16.089 5.089 0.587 1.00 97.69 179 LEU A O 1
ATOM 1314 N N . ALA A 1 180 ? -17.029 3.279 -0.348 1.00 96.75 180 ALA A N 1
ATOM 1315 C CA . ALA A 1 180 ? -17.097 3.832 -1.697 1.00 96.75 180 ALA A CA 1
ATOM 1316 C C . ALA A 1 180 ? -17.983 5.088 -1.754 1.00 96.75 180 ALA A C 1
ATOM 1318 O O . ALA A 1 180 ? -17.621 6.084 -2.392 1.00 96.75 180 ALA A O 1
ATOM 1319 N N . ALA A 1 181 ? -19.115 5.081 -1.044 1.00 96.69 181 ALA A N 1
ATOM 1320 C CA . ALA A 1 181 ? -19.989 6.241 -0.913 1.00 96.69 181 ALA A CA 1
ATOM 1321 C C . ALA A 1 181 ? -19.291 7.409 -0.197 1.00 96.69 181 ALA A C 1
ATOM 1323 O O . ALA A 1 181 ? -19.413 8.552 -0.634 1.00 96.69 181 ALA A O 1
ATOM 1324 N N . ALA A 1 182 ? -18.512 7.145 0.855 1.00 97.31 182 ALA A N 1
ATOM 1325 C CA . ALA A 1 182 ? -17.758 8.179 1.563 1.00 97.31 182 ALA A CA 1
ATOM 1326 C C . ALA A 1 182 ? -16.625 8.781 0.703 1.00 97.31 182 ALA A C 1
ATOM 1328 O O . ALA A 1 182 ? -16.446 10.003 0.686 1.00 97.31 182 ALA A O 1
ATOM 1329 N N . LEU A 1 183 ? -15.895 7.951 -0.054 1.00 96.62 183 LEU A N 1
ATOM 1330 C CA . LEU A 1 183 ? -14.834 8.390 -0.975 1.00 96.62 183 LEU A CA 1
ATOM 1331 C C . LEU A 1 183 ? -15.383 9.249 -2.119 1.00 96.62 183 LEU A C 1
ATOM 1333 O O . LEU A 1 183 ? -14.852 10.320 -2.410 1.00 96.62 183 LEU A O 1
ATOM 1337 N N . THR A 1 184 ? -16.463 8.804 -2.759 1.00 96.56 184 THR A N 1
ATOM 1338 C CA . THR A 1 184 ? -17.078 9.522 -3.890 1.00 96.56 184 THR A CA 1
ATOM 1339 C C . THR A 1 184 ? -17.936 10.709 -3.447 1.00 96.56 184 THR A C 1
ATOM 1341 O O . THR A 1 184 ? -18.084 11.679 -4.189 1.00 96.56 184 THR A O 1
ATOM 1344 N N . GLY A 1 185 ? -18.458 10.676 -2.218 1.00 95.94 185 GLY A N 1
ATOM 1345 C CA . GLY A 1 185 ? -19.193 11.772 -1.586 1.00 95.94 185 GLY A CA 1
ATOM 1346 C C . GLY A 1 185 ? -18.308 12.919 -1.087 1.00 95.94 185 GLY A C 1
ATOM 1347 O O . GLY A 1 185 ? -18.829 13.984 -0.759 1.00 95.94 185 GLY A O 1
ATOM 1348 N N . GLY A 1 186 ? -16.983 12.734 -1.058 1.00 94.12 186 GLY A N 1
ATOM 1349 C CA . GLY A 1 186 ? -16.022 13.772 -0.677 1.00 94.12 186 GLY A CA 1
ATOM 1350 C C . GLY A 1 186 ? -15.821 13.947 0.828 1.00 94.12 186 GLY A C 1
ATOM 1351 O O . GLY A 1 186 ? -15.337 14.995 1.249 1.00 94.12 186 GLY A O 1
ATOM 1352 N N . SER A 1 187 ? -16.165 12.937 1.633 1.00 96.50 187 SER A N 1
ATOM 1353 C CA . SER A 1 187 ? -15.863 12.930 3.074 1.00 96.50 187 SER A CA 1
ATOM 1354 C C . SER A 1 187 ? -14.358 12.849 3.347 1.00 96.50 187 SER A C 1
ATOM 1356 O O . SER A 1 187 ? -13.883 13.312 4.382 1.00 96.50 187 SER A O 1
ATOM 1358 N N . PHE A 1 188 ? -13.604 12.278 2.408 1.00 97.62 188 PHE A N 1
ATOM 1359 C CA . PHE A 1 188 ? -12.152 12.194 2.472 1.00 97.62 188 PHE A CA 1
ATOM 1360 C C . PHE A 1 188 ? -11.481 13.471 1.946 1.00 97.62 188 PHE A C 1
ATOM 1362 O O . PHE A 1 188 ? -11.969 14.129 1.028 1.00 97.62 188 PHE A O 1
ATOM 1369 N N . LYS A 1 189 ? -10.303 13.790 2.486 1.00 97.00 189 LYS A N 1
ATOM 1370 C CA . LYS A 1 189 ? -9.371 14.787 1.936 1.00 97.00 189 LYS A CA 1
ATOM 1371 C C . LYS A 1 189 ? -8.428 14.109 0.936 1.00 97.00 189 LYS A C 1
ATOM 1373 O O . LYS A 1 189 ? -8.016 12.993 1.222 1.00 97.00 189 LYS A O 1
ATOM 1378 N N . PRO A 1 190 ? -8.036 14.756 -0.179 1.00 94.38 190 PRO A N 1
ATOM 1379 C CA . PRO A 1 190 ? -8.288 16.160 -0.525 1.00 94.38 190 PRO A CA 1
ATOM 1380 C C . PRO A 1 190 ? -9.683 16.444 -1.109 1.00 94.38 190 PRO A C 1
ATOM 1382 O O . PRO A 1 190 ? -10.011 17.607 -1.337 1.00 94.38 190 PRO A O 1
ATOM 1385 N N . GLY A 1 191 ? -10.507 15.425 -1.343 1.00 92.56 191 GLY A N 1
ATOM 1386 C CA . GLY A 1 191 ? -11.882 15.587 -1.803 1.00 92.56 191 GLY A CA 1
ATOM 1387 C C . GLY A 1 191 ? -12.446 14.300 -2.393 1.00 92.56 191 GLY A C 1
ATOM 1388 O O . GLY A 1 191 ? -11.933 13.211 -2.146 1.00 92.56 191 GLY A O 1
ATOM 1389 N N . ALA A 1 192 ? -13.495 14.446 -3.201 1.00 92.88 192 ALA A N 1
ATOM 1390 C CA . ALA A 1 192 ? -14.182 13.325 -3.828 1.00 92.88 192 ALA A CA 1
ATOM 1391 C C . ALA A 1 192 ? -13.320 12.613 -4.884 1.00 92.88 192 ALA A C 1
ATOM 1393 O O . ALA A 1 192 ? -12.763 13.249 -5.783 1.00 92.88 192 ALA A O 1
ATOM 1394 N N . LEU A 1 193 ? -13.280 11.285 -4.797 1.00 93.75 193 LEU A N 1
ATOM 1395 C CA . LEU A 1 193 ? -12.745 10.396 -5.828 1.00 93.75 193 LEU A CA 1
ATOM 1396 C C . LEU A 1 193 ? -13.803 10.152 -6.919 1.00 93.75 193 LEU A C 1
ATOM 1398 O O . LEU A 1 193 ? -15.005 10.184 -6.639 1.00 93.75 193 LEU A O 1
ATOM 1402 N N . ARG A 1 194 ? -13.399 9.895 -8.171 1.00 91.94 194 ARG A N 1
ATOM 1403 C CA . ARG A 1 194 ? -14.370 9.508 -9.207 1.00 91.94 194 ARG A CA 1
ATOM 1404 C C . ARG A 1 194 ? -14.758 8.047 -9.011 1.00 91.94 194 ARG A C 1
ATOM 1406 O O . ARG A 1 194 ? -13.914 7.209 -8.724 1.00 91.94 194 ARG A O 1
ATOM 1413 N N . ALA A 1 195 ? -16.031 7.726 -9.228 1.00 91.31 195 ALA A N 1
ATOM 1414 C CA . ALA A 1 195 ? -16.515 6.351 -9.100 1.00 91.31 195 ALA A CA 1
ATOM 1415 C C . ALA A 1 195 ? -15.765 5.368 -10.022 1.00 91.31 195 ALA A C 1
ATOM 1417 O O . ALA A 1 195 ? -15.506 4.234 -9.626 1.00 91.31 195 ALA A O 1
ATOM 1418 N N . ASP A 1 196 ? -15.361 5.818 -11.214 1.00 91.19 196 ASP A N 1
ATOM 1419 C CA . ASP A 1 196 ? -14.598 5.004 -12.169 1.00 91.19 196 ASP A CA 1
ATOM 1420 C C . ASP A 1 196 ? -13.223 4.583 -11.622 1.00 91.19 196 ASP A C 1
ATOM 1422 O O . ASP A 1 196 ? -12.757 3.488 -11.929 1.00 91.19 196 ASP A O 1
ATOM 1426 N N . ASP A 1 197 ? -12.609 5.389 -10.750 1.00 90.50 197 ASP A N 1
ATOM 1427 C CA . ASP A 1 197 ? -11.307 5.080 -10.140 1.00 90.50 197 ASP A CA 1
ATOM 1428 C C . ASP A 1 197 ? -11.417 3.938 -9.105 1.00 90.50 197 ASP A C 1
ATOM 1430 O O . ASP A 1 197 ? -10.434 3.267 -8.787 1.00 90.50 197 ASP A O 1
ATOM 1434 N N . LEU A 1 198 ? -12.634 3.667 -8.612 1.00 91.12 198 LEU A N 1
ATOM 1435 C CA . LEU A 1 198 ? -12.937 2.534 -7.733 1.00 91.12 198 LEU A CA 1
ATOM 1436 C C . LEU A 1 198 ? -13.336 1.269 -8.499 1.00 91.12 198 LEU A C 1
ATOM 1438 O O . LEU A 1 198 ? -13.456 0.197 -7.906 1.00 91.12 198 LEU A O 1
ATOM 1442 N N . ALA A 1 199 ? -13.531 1.353 -9.818 1.00 89.25 199 ALA A N 1
ATOM 1443 C CA . ALA A 1 199 ? -14.058 0.251 -10.614 1.00 89.25 199 ALA A CA 1
ATOM 1444 C C . ALA A 1 199 ? -13.117 -0.965 -10.695 1.00 89.25 199 ALA A C 1
ATOM 1446 O O . ALA A 1 199 ? -13.552 -2.009 -11.169 1.00 89.25 199 ALA A O 1
ATOM 1447 N N . GLN A 1 200 ? -11.874 -0.868 -10.233 1.00 88.81 200 GLN A N 1
ATOM 1448 C CA . GLN A 1 200 ? -10.953 -2.004 -10.122 1.00 88.81 200 GLN A CA 1
ATOM 1449 C C . GLN A 1 200 ? -11.115 -2.803 -8.820 1.00 88.81 200 GLN A C 1
ATOM 1451 O O . GLN A 1 200 ? -10.755 -3.975 -8.778 1.00 88.81 200 GLN A O 1
ATOM 1456 N N . TYR A 1 201 ? -11.682 -2.204 -7.771 1.00 92.75 201 TYR A N 1
ATOM 1457 C CA . TYR A 1 201 ? -11.797 -2.831 -6.458 1.00 92.75 201 TYR A CA 1
ATOM 1458 C C . TYR A 1 201 ? -13.109 -3.605 -6.339 1.00 92.75 201 TYR A C 1
ATOM 1460 O O . TYR A 1 201 ? -14.187 -3.108 -6.678 1.00 92.75 201 TYR A O 1
ATOM 1468 N N . ARG A 1 202 ? -13.001 -4.862 -5.920 1.00 92.44 202 ARG A N 1
ATOM 1469 C CA . ARG A 1 202 ? -14.064 -5.869 -5.906 1.00 92.44 202 ARG A CA 1
ATOM 1470 C C . ARG A 1 202 ? -13.906 -6.742 -4.659 1.00 92.44 202 ARG A C 1
ATOM 1472 O O . ARG A 1 202 ? -13.151 -7.718 -4.702 1.00 92.44 202 ARG A O 1
ATOM 1479 N N . PRO A 1 203 ? -14.591 -6.401 -3.553 1.00 92.75 203 PRO A N 1
ATOM 1480 C CA . PRO A 1 203 ? -14.573 -7.173 -2.309 1.00 92.75 203 PRO A CA 1
ATOM 1481 C C . PRO A 1 203 ? -14.862 -8.665 -2.498 1.00 92.75 203 PRO A C 1
ATOM 1483 O O . PRO A 1 203 ? -14.285 -9.504 -1.815 1.00 92.75 203 PRO A O 1
ATOM 1486 N N . GLU A 1 204 ? -15.715 -9.019 -3.463 1.00 92.44 204 GLU A N 1
ATOM 1487 C CA . GLU A 1 204 ? -16.051 -10.407 -3.789 1.00 92.44 204 GLU A CA 1
ATOM 1488 C C . GLU A 1 204 ? -14.864 -11.230 -4.325 1.00 92.44 204 GLU A C 1
ATOM 1490 O O . GLU A 1 204 ? -14.923 -12.461 -4.326 1.00 92.44 204 GLU A O 1
ATOM 1495 N N . TYR A 1 205 ? -13.793 -10.559 -4.757 1.00 91.69 205 TYR A N 1
ATOM 1496 C CA . TYR A 1 205 ? -12.532 -11.151 -5.210 1.00 91.69 205 TYR A CA 1
ATOM 1497 C C . TYR A 1 205 ? -11.347 -10.760 -4.317 1.00 91.69 205 TYR A C 1
ATOM 1499 O O . TYR A 1 205 ? -10.205 -10.926 -4.735 1.00 91.69 205 TYR A O 1
ATOM 1507 N N . ASP A 1 206 ? -11.612 -10.227 -3.119 1.00 89.69 206 ASP A N 1
ATOM 1508 C CA . ASP A 1 206 ? -10.598 -9.707 -2.189 1.00 89.69 206 ASP A CA 1
ATOM 1509 C C . ASP A 1 206 ? -9.708 -8.605 -2.799 1.00 89.69 206 ASP A C 1
ATOM 1511 O O . ASP A 1 206 ? -8.547 -8.421 -2.444 1.00 89.69 206 ASP A O 1
ATOM 1515 N N . MET A 1 207 ? -10.260 -7.843 -3.746 1.00 92.06 207 MET A N 1
ATOM 1516 C CA . MET A 1 207 ? -9.562 -6.732 -4.388 1.00 92.06 207 MET A CA 1
ATOM 1517 C C . MET A 1 207 ? -9.934 -5.424 -3.694 1.00 92.06 207 MET A C 1
ATOM 1519 O O . MET A 1 207 ? -11.001 -4.864 -3.950 1.00 92.06 207 MET A O 1
ATOM 1523 N N . TYR A 1 208 ? -9.041 -4.918 -2.850 1.00 95.00 208 TYR A N 1
ATOM 1524 C CA . TYR A 1 208 ? -9.235 -3.685 -2.088 1.00 95.00 208 TYR A CA 1
ATOM 1525 C C . TYR A 1 208 ? -8.175 -2.627 -2.426 1.00 95.00 208 TYR A C 1
ATOM 1527 O O . TYR A 1 208 ? -7.093 -2.972 -2.903 1.00 95.00 208 TYR A O 1
ATOM 1535 N N . PRO A 1 209 ? -8.463 -1.337 -2.176 1.00 95.44 209 PRO A N 1
ATOM 1536 C CA . PRO A 1 209 ? -7.433 -0.312 -2.105 1.00 95.44 209 PRO A CA 1
ATOM 1537 C C . PRO A 1 209 ? -6.387 -0.626 -1.038 1.00 95.44 209 PRO A C 1
ATOM 1539 O O . PRO A 1 209 ? -6.611 -1.421 -0.123 1.00 95.44 209 PRO A O 1
ATOM 1542 N N . TYR A 1 210 ? -5.273 0.091 -1.099 1.00 96.00 210 TYR A N 1
ATOM 1543 C CA . TYR A 1 210 ? -4.308 0.073 -0.015 1.00 96.00 210 TYR A CA 1
ATOM 1544 C C . TYR A 1 210 ? -4.847 0.865 1.172 1.00 96.00 210 TYR A C 1
ATOM 1546 O O . TYR A 1 210 ? -5.356 1.973 1.016 1.00 96.00 210 TYR A O 1
ATOM 1554 N N . PHE A 1 211 ? -4.711 0.313 2.371 1.00 97.69 211 PHE A N 1
ATOM 1555 C CA . PHE A 1 211 ? -5.170 0.958 3.596 1.00 97.69 211 PHE A CA 1
ATOM 1556 C C . PHE A 1 211 ? -4.011 1.220 4.536 1.00 97.69 211 PHE A C 1
ATOM 1558 O O . PHE A 1 211 ? -3.150 0.356 4.692 1.00 97.69 211 PHE A O 1
ATOM 1565 N N . ARG A 1 212 ? -3.997 2.367 5.208 1.00 96.62 212 ARG A N 1
ATOM 1566 C CA . ARG A 1 212 ? -3.105 2.587 6.350 1.00 96.62 212 ARG A CA 1
ATOM 1567 C C . ARG A 1 212 ? -3.781 3.429 7.417 1.00 96.62 212 ARG A C 1
ATOM 1569 O O . ARG A 1 212 ? -4.800 4.074 7.175 1.00 96.62 212 ARG A O 1
ATOM 1576 N N . PHE A 1 213 ? -3.178 3.437 8.591 1.00 97.88 213 PHE A N 1
ATOM 1577 C CA . PHE A 1 213 ? -3.675 4.146 9.755 1.00 97.88 213 PHE A CA 1
ATOM 1578 C C . PHE A 1 213 ? -2.585 5.036 10.326 1.00 97.88 213 PHE A C 1
ATOM 1580 O O . PHE A 1 213 ? -1.405 4.689 10.301 1.00 97.88 213 PHE A O 1
ATOM 1587 N N . ASP A 1 214 ? -3.003 6.152 10.905 1.00 95.88 214 ASP A N 1
ATOM 1588 C CA . ASP A 1 214 ? -2.261 6.781 11.986 1.00 95.88 214 ASP A CA 1
ATOM 1589 C C . ASP A 1 214 ? -3.151 6.866 13.237 1.00 95.88 214 ASP A C 1
ATOM 1591 O O . ASP A 1 214 ? -4.203 6.222 13.343 1.00 95.88 214 ASP A O 1
ATOM 1595 N N . LYS A 1 215 ? -2.715 7.649 14.225 1.00 94.62 215 LYS A N 1
ATOM 1596 C CA . LYS A 1 215 ? -3.454 7.830 15.474 1.00 94.62 215 LYS A CA 1
ATOM 1597 C C . LYS A 1 215 ? -4.860 8.409 15.271 1.00 94.62 215 LYS A C 1
ATOM 1599 O O . LYS A 1 215 ? -5.758 8.090 16.045 1.00 94.62 215 LYS A O 1
ATOM 1604 N N . GLU A 1 216 ? -5.039 9.288 14.295 1.00 95.69 216 GLU A N 1
ATOM 1605 C CA . GLU A 1 216 ? -6.242 10.102 14.108 1.00 95.69 216 GLU A CA 1
ATOM 1606 C C . GLU A 1 216 ? -7.019 9.727 12.844 1.00 95.69 216 GLU A C 1
ATOM 1608 O O . GLU A 1 216 ? -8.239 9.892 12.809 1.00 95.69 216 GLU A O 1
ATOM 1613 N N . ASN A 1 217 ? -6.339 9.209 11.822 1.00 98.00 217 ASN A N 1
ATOM 1614 C CA . ASN A 1 217 ? -6.867 9.068 10.476 1.00 98.00 217 ASN A CA 1
ATOM 1615 C C . ASN A 1 217 ? -6.767 7.639 9.942 1.00 98.00 217 ASN A C 1
ATOM 1617 O O . ASN A 1 217 ? -5.844 6.877 10.241 1.00 98.00 217 ASN A O 1
ATOM 1621 N N . PHE A 1 218 ? -7.741 7.323 9.099 1.00 98.19 218 PHE A N 1
ATOM 1622 C CA . PHE A 1 218 ? -7.743 6.200 8.182 1.00 98.19 218 PHE A CA 1
ATOM 1623 C C . PHE A 1 218 ? -7.447 6.721 6.776 1.00 98.19 218 PHE A C 1
ATOM 1625 O O . PHE A 1 218 ? -8.024 7.720 6.334 1.00 98.19 218 PHE A O 1
ATOM 1632 N N . TYR A 1 219 ? -6.549 6.037 6.079 1.00 98.06 219 TYR A N 1
ATOM 1633 C CA . TYR A 1 219 ? -6.081 6.425 4.760 1.00 98.0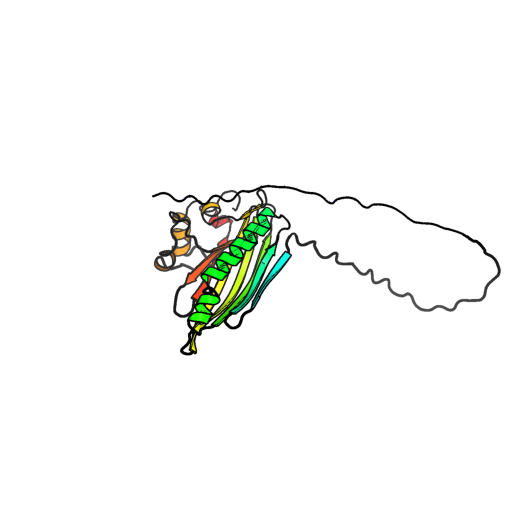6 219 TYR A CA 1
ATOM 1634 C C . TYR A 1 219 ? -6.382 5.339 3.738 1.00 98.06 219 TYR A C 1
ATOM 1636 O O . TYR A 1 219 ? -6.201 4.149 4.003 1.00 98.06 219 TYR A O 1
ATOM 1644 N N . VAL A 1 220 ? -6.781 5.778 2.550 1.00 97.81 220 VAL A N 1
ATOM 1645 C CA . VAL A 1 220 ? -7.057 4.935 1.391 1.00 97.81 220 VAL A CA 1
ATOM 1646 C C . VAL A 1 220 ? -6.135 5.361 0.256 1.00 97.81 220 VAL A C 1
ATOM 1648 O O . VAL A 1 220 ? -6.289 6.448 -0.301 1.00 97.81 220 VAL A O 1
ATOM 1651 N N . GLY A 1 221 ? -5.170 4.509 -0.076 1.00 95.38 221 GLY A N 1
ATOM 1652 C CA . GLY A 1 221 ? -4.293 4.651 -1.229 1.00 95.38 221 GLY A CA 1
ATOM 1653 C C . GLY A 1 221 ? -4.953 4.089 -2.483 1.00 95.38 221 GLY A C 1
ATOM 1654 O O . GLY A 1 221 ? -5.257 2.896 -2.557 1.00 95.38 221 GLY A O 1
ATOM 1655 N N . ILE A 1 222 ? -5.166 4.958 -3.467 1.00 93.38 222 ILE A N 1
ATOM 1656 C CA . ILE A 1 222 ? -5.716 4.626 -4.778 1.00 93.38 222 ILE A CA 1
ATOM 1657 C C . ILE A 1 222 ? -4.590 4.649 -5.798 1.00 93.38 222 ILE A C 1
ATOM 1659 O O . ILE A 1 222 ? -3.856 5.634 -5.917 1.00 93.38 222 ILE A O 1
ATOM 1663 N N . ASN A 1 223 ? -4.502 3.562 -6.549 1.00 87.44 223 ASN A N 1
ATOM 1664 C CA . ASN A 1 223 ? -3.583 3.428 -7.658 1.00 87.44 223 ASN A CA 1
ATOM 1665 C C . ASN A 1 223 ? -4.286 3.839 -8.955 1.00 87.44 223 ASN A C 1
ATOM 1667 O O . ASN A 1 223 ? -5.362 3.322 -9.272 1.00 87.44 223 ASN A O 1
ATOM 1671 N N . PHE A 1 224 ? -3.681 4.762 -9.697 1.00 84.69 224 PHE A N 1
ATOM 1672 C CA . PHE A 1 224 ? -4.167 5.207 -10.996 1.00 84.69 224 PHE A CA 1
ATOM 1673 C C . PHE A 1 224 ? -3.298 4.590 -12.098 1.00 84.69 224 PHE A C 1
ATOM 1675 O O . PHE A 1 224 ? -2.207 5.102 -12.379 1.00 84.69 224 PHE A O 1
ATOM 1682 N N . PRO A 1 225 ? -3.767 3.506 -12.747 1.00 73.31 225 PRO A N 1
ATOM 1683 C CA . PRO A 1 225 ? -3.006 2.854 -13.799 1.00 73.31 225 PRO A CA 1
ATOM 1684 C C . PRO A 1 225 ? -2.911 3.751 -15.040 1.00 73.31 225 PRO A C 1
ATOM 1686 O O . PRO A 1 225 ? -3.868 4.414 -15.447 1.00 73.31 225 PRO A O 1
ATOM 1689 N N . GLY A 1 226 ? -1.747 3.748 -15.686 1.00 67.75 226 GLY A N 1
ATOM 1690 C CA . GLY A 1 226 ? -1.469 4.547 -16.876 1.00 67.75 226 GLY A CA 1
ATOM 1691 C C . GLY A 1 226 ? -0.090 4.239 -17.459 1.00 67.75 226 GLY A C 1
ATOM 1692 O O . GLY A 1 226 ? 0.548 3.265 -17.082 1.00 67.75 226 GLY A O 1
ATOM 1693 N N . VAL A 1 227 ? 0.394 5.086 -18.376 1.00 60.44 227 VAL A N 1
ATOM 1694 C CA . VAL A 1 227 ? 1.790 5.009 -18.875 1.00 60.44 227 VAL A CA 1
ATOM 1695 C C . VAL A 1 227 ? 2.797 5.306 -17.757 1.00 60.44 227 VAL A C 1
ATOM 1697 O O . VAL A 1 227 ? 3.929 4.831 -17.779 1.00 60.44 227 VAL A O 1
ATOM 1700 N N . THR A 1 228 ? 2.381 6.106 -16.778 1.00 67.25 228 THR A N 1
ATOM 1701 C CA . THR A 1 228 ? 3.069 6.274 -15.503 1.00 67.25 228 THR A CA 1
ATOM 1702 C C . THR A 1 228 ? 2.048 6.016 -14.418 1.00 67.25 228 THR A C 1
ATOM 1704 O O . THR A 1 228 ? 1.021 6.689 -14.370 1.00 67.25 228 THR A O 1
ATOM 1707 N N . GLU A 1 229 ? 2.326 5.015 -13.602 1.00 77.44 229 GLU A N 1
ATOM 1708 C CA . GLU A 1 229 ? 1.512 4.684 -12.446 1.00 77.44 229 GLU A CA 1
ATOM 1709 C C . GLU A 1 229 ? 1.734 5.727 -11.353 1.00 77.44 229 GLU A C 1
ATOM 1711 O O . GLU A 1 229 ? 2.880 6.042 -11.016 1.00 77.44 229 GLU A O 1
ATOM 1716 N N . THR A 1 230 ? 0.641 6.286 -10.841 1.00 83.88 230 THR A N 1
ATOM 1717 C CA . THR A 1 230 ? 0.663 7.283 -9.765 1.00 83.88 230 THR A CA 1
ATOM 1718 C C . THR A 1 230 ? -0.241 6.841 -8.637 1.00 83.88 230 THR A C 1
ATOM 1720 O O . THR A 1 230 ? -1.325 6.312 -8.896 1.00 83.88 230 THR A O 1
ATOM 1723 N N . ASN A 1 231 ? 0.158 7.134 -7.404 1.00 86.31 231 ASN A N 1
ATOM 1724 C CA . ASN A 1 231 ? -0.642 6.820 -6.230 1.00 86.31 231 ASN A CA 1
ATOM 1725 C C . ASN A 1 231 ? -1.149 8.109 -5.581 1.00 86.31 231 ASN A C 1
ATOM 1727 O O . ASN A 1 231 ? -0.400 9.070 -5.411 1.00 86.31 231 ASN A O 1
ATOM 1731 N N . ALA A 1 232 ? -2.428 8.140 -5.209 1.00 91.19 232 ALA A N 1
ATOM 1732 C CA . ALA A 1 232 ? -2.967 9.216 -4.385 1.00 91.19 232 ALA A CA 1
ATOM 1733 C C . ALA A 1 232 ? -3.599 8.643 -3.130 1.00 91.19 232 ALA A C 1
ATOM 1735 O O . ALA A 1 232 ? -4.250 7.601 -3.157 1.00 91.19 232 ALA A O 1
ATOM 1736 N N . GLU A 1 233 ? -3.428 9.362 -2.032 1.00 94.62 233 GLU A N 1
ATOM 1737 C CA . GLU A 1 233 ? -3.933 8.942 -0.743 1.00 94.62 233 GLU A CA 1
ATOM 1738 C C . GLU A 1 233 ? -5.040 9.872 -0.265 1.00 94.62 233 GLU A C 1
ATOM 1740 O O . GLU A 1 233 ? -4.935 11.101 -0.336 1.00 94.62 233 GLU A O 1
ATOM 1745 N N . TYR A 1 234 ? -6.107 9.253 0.222 1.00 97.19 234 TYR A N 1
ATOM 1746 C CA . TYR A 1 234 ? -7.299 9.914 0.711 1.00 97.19 234 TYR A CA 1
ATOM 1747 C C . TYR A 1 234 ? -7.417 9.685 2.210 1.00 97.19 234 TYR A C 1
ATOM 1749 O O . TYR A 1 234 ? -7.391 8.542 2.654 1.00 97.19 234 TYR A O 1
ATOM 1757 N N . ALA A 1 235 ? -7.582 10.753 2.986 1.00 98.06 235 ALA A N 1
ATOM 1758 C CA . ALA A 1 235 ? -7.615 10.691 4.446 1.00 98.06 235 ALA A CA 1
ATOM 1759 C C . ALA A 1 235 ? -8.990 11.061 5.010 1.00 98.06 235 ALA A C 1
ATOM 1761 O O . ALA A 1 235 ? -9.600 12.045 4.584 1.00 98.06 235 ALA A O 1
ATOM 1762 N N . ILE A 1 236 ? -9.438 10.322 6.018 1.00 98.12 236 ILE A N 1
ATOM 1763 C CA . ILE A 1 236 ? -10.621 10.614 6.834 1.00 98.12 236 ILE A CA 1
ATOM 1764 C C . ILE A 1 236 ? -10.272 10.372 8.306 1.00 98.12 236 ILE A C 1
ATOM 1766 O O . ILE A 1 236 ? -9.393 9.564 8.600 1.00 98.12 236 ILE A O 1
ATOM 1770 N N . SER A 1 237 ? -10.948 11.039 9.244 1.00 97.69 237 SER A N 1
ATOM 1771 C CA . SER A 1 237 ? -10.753 10.711 10.659 1.00 97.69 237 SER A CA 1
ATOM 1772 C C . SER A 1 237 ? -11.239 9.284 10.945 1.00 97.69 237 SER A C 1
ATOM 1774 O O . SER A 1 237 ? -12.216 8.822 10.352 1.00 97.69 237 SER A O 1
ATOM 1776 N N . ARG A 1 238 ? -10.591 8.574 11.873 1.00 95.19 238 ARG A N 1
ATOM 1777 C CA . ARG A 1 238 ? -11.024 7.221 12.270 1.00 95.19 238 ARG A CA 1
ATOM 1778 C C . ARG A 1 238 ? -12.448 7.213 12.836 1.00 95.19 238 ARG A C 1
ATOM 1780 O O . ARG A 1 238 ? -13.214 6.293 12.566 1.00 95.19 238 ARG A O 1
ATOM 1787 N N . ALA A 1 239 ? -12.823 8.281 13.541 1.00 95.00 239 ALA A N 1
ATOM 1788 C CA . ALA A 1 239 ? -14.169 8.462 14.074 1.00 95.00 239 ALA A CA 1
ATOM 1789 C C . ALA A 1 239 ? -15.229 8.541 12.963 1.00 95.00 239 ALA A C 1
ATOM 1791 O O . ALA A 1 239 ? -16.267 7.894 13.069 1.00 95.00 239 ALA A O 1
ATOM 1792 N N . ASP A 1 240 ? -14.951 9.281 11.888 1.00 97.00 240 ASP A N 1
ATOM 1793 C CA . ASP A 1 240 ? -15.872 9.414 10.751 1.00 97.00 240 ASP A CA 1
ATOM 1794 C C . ASP A 1 240 ? -15.855 8.174 9.834 1.00 97.00 240 ASP A C 1
ATOM 1796 O O . ASP A 1 240 ? -16.774 7.971 9.046 1.00 97.00 240 ASP A O 1
ATOM 1800 N N . ALA A 1 241 ? -14.830 7.324 9.945 1.00 96.69 241 ALA A N 1
ATOM 1801 C CA . ALA A 1 241 ? -14.724 6.047 9.238 1.00 96.69 241 ALA A CA 1
ATOM 1802 C C . ALA A 1 241 ? -15.405 4.868 9.960 1.00 96.69 241 ALA A C 1
ATOM 1804 O O . ALA A 1 241 ? -15.450 3.752 9.433 1.00 96.69 241 ALA A O 1
ATOM 1805 N N . ALA A 1 242 ? -15.933 5.089 11.168 1.00 94.38 242 ALA A N 1
ATOM 1806 C CA . ALA A 1 242 ? -16.437 4.030 12.041 1.00 94.38 242 ALA A CA 1
ATOM 1807 C C . ALA A 1 242 ? -17.544 3.166 11.410 1.00 94.38 242 ALA A C 1
ATOM 1809 O O . ALA A 1 242 ? -17.657 1.985 11.747 1.00 94.38 242 ALA A O 1
ATOM 1810 N N . ASP A 1 243 ? -18.326 3.739 10.492 1.00 94.50 243 ASP A N 1
ATOM 1811 C CA . ASP A 1 243 ? -19.449 3.069 9.831 1.00 94.50 243 ASP A CA 1
ATOM 1812 C C . ASP A 1 243 ? -19.011 1.934 8.893 1.00 94.50 243 ASP A C 1
ATOM 1814 O O . ASP A 1 243 ? -19.769 0.989 8.695 1.00 94.50 243 ASP A O 1
ATOM 1818 N N . PHE A 1 244 ? -17.788 1.986 8.354 1.00 96.69 244 PHE A N 1
ATOM 1819 C CA . PHE A 1 244 ? -17.266 0.954 7.450 1.00 96.69 244 PHE A CA 1
ATOM 1820 C C . PHE A 1 244 ? -16.054 0.198 8.004 1.00 96.69 244 PHE A C 1
ATOM 1822 O O . PHE A 1 244 ? -15.750 -0.892 7.514 1.00 96.69 244 PHE A O 1
ATOM 1829 N N . LEU A 1 245 ? -15.385 0.708 9.043 1.00 97.00 245 LEU A N 1
ATOM 1830 C CA . LEU A 1 245 ? -14.265 0.020 9.689 1.00 97.00 245 LEU A CA 1
ATOM 1831 C C . LEU A 1 245 ? -14.714 -1.088 10.650 1.00 97.00 245 LEU A C 1
ATOM 1833 O O . LEU A 1 245 ? -15.670 -0.939 11.426 1.00 97.00 245 LEU A O 1
ATOM 1837 N N . ALA A 1 246 ? -13.940 -2.174 10.666 1.00 95.88 246 ALA A N 1
ATOM 1838 C CA . ALA A 1 246 ? -14.048 -3.208 11.686 1.00 95.88 246 ALA A CA 1
ATOM 1839 C C . ALA A 1 246 ? -13.864 -2.609 13.090 1.00 95.88 246 ALA A C 1
ATOM 1841 O O . ALA A 1 246 ? -12.988 -1.775 13.316 1.00 95.88 246 ALA A O 1
ATOM 1842 N N . GLU A 1 247 ? -14.670 -3.064 14.057 1.00 93.62 247 GLU A N 1
ATOM 1843 C CA . GLU A 1 247 ? -14.735 -2.491 15.413 1.00 93.62 247 GLU A CA 1
ATOM 1844 C C . GLU A 1 247 ? -13.369 -2.407 16.110 1.00 93.62 247 GLU A C 1
ATOM 1846 O O . GLU A 1 247 ? -13.098 -1.456 16.844 1.00 93.62 247 GLU A O 1
ATOM 1851 N N . ALA A 1 248 ? -12.483 -3.370 15.847 1.00 91.56 248 ALA A N 1
ATOM 1852 C CA . ALA A 1 248 ? -11.141 -3.391 16.412 1.00 91.56 248 ALA A CA 1
ATOM 1853 C C . ALA A 1 248 ? -10.296 -2.164 16.016 1.00 91.56 248 ALA A C 1
ATOM 1855 O O . ALA A 1 248 ? -9.473 -1.736 16.829 1.00 91.56 248 ALA A O 1
ATOM 1856 N N . TYR A 1 249 ? -10.532 -1.588 14.832 1.00 90.62 249 TYR A N 1
ATOM 1857 C CA . TYR A 1 249 ? -9.677 -0.581 14.186 1.00 90.62 249 TYR A CA 1
ATOM 1858 C C . TYR A 1 249 ? -10.344 0.796 14.023 1.00 90.62 249 TYR A C 1
ATOM 1860 O O . TYR A 1 249 ? -9.778 1.682 13.383 1.00 90.62 249 TYR A O 1
ATOM 1868 N N . ARG A 1 250 ? -11.524 0.988 14.623 1.00 88.94 250 ARG A N 1
ATOM 1869 C CA . ARG A 1 250 ? -12.169 2.304 14.769 1.00 88.94 250 ARG A CA 1
ATOM 1870 C C . ARG A 1 250 ? -11.357 3.231 15.664 1.00 88.94 250 ARG A C 1
ATOM 1872 O O . ARG A 1 250 ? -10.600 2.722 16.524 1.00 88.94 250 ARG A O 1
#